Protein AF-T1AXR1-F1 (afdb_monomer_lite)

Secondary structure (DSSP, 8-state):
-----SS-TTS---TTEEEEE-TTT-PEEEEETT-GGGTT-EEEEESTT---EEEEEHHHHH-TT-BTTB-GGGSSSPPP----SSSS-EEEEEE------TT-------EEEEESSHHHHHHHHHHHHSS-HHHHHHHHHHHHHHHHTTS----S-HHHHHIIIIIHHHHIIIIIIII--BTTB-S----HHHHHHHHHTTTTT-HHHHHHHHHH-

O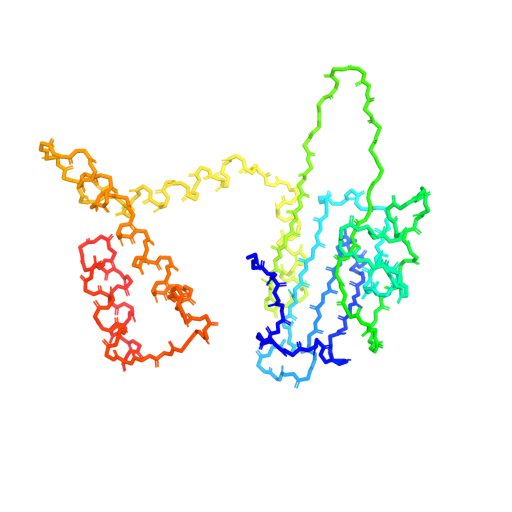rganism: NCBI:txid410659

Foldseek 3Di:
DDDPDPDDPPDQPPQQWFWDQDPPQRWIWIARCPDPVGNAKIKIKDFLSQFPAWEQAPCQQQPPPGDPVGTPVPPDPDGHPNHTTTRHSGDTGTDGDDDADPPDDDDIDMDIDMDSHPVVVVVVSVDVSPDPVVVVVVVVVVVQCLQLVLDADDDPDPVVRCCNRHPVSCCLVVDCPPQVHDPPRNPNDDDLVSLLVSLVSCCRRPVVVSVVSVVVD

Structure (mmCIF, N/CA/C/O backbone):
data_AF-T1AXR1-F1
#
_entry.id   AF-T1AXR1-F1
#
loop_
_atom_site.group_PDB
_atom_site.id
_atom_site.type_symbol
_atom_site.label_atom_id
_atom_site.label_alt_id
_atom_site.label_comp_id
_atom_site.label_asym_id
_atom_site.label_entity_id
_atom_site.label_seq_id
_atom_site.pdbx_PDB_ins_code
_atom_site.Cartn_x
_atom_site.Cartn_y
_atom_site.Cartn_z
_atom_site.occupancy
_atom_site.B_iso_or_equiv
_atom_site.auth_seq_id
_atom_site.auth_comp_id
_atom_site.auth_asym_id
_atom_site.auth_atom_id
_atom_site.pdbx_PDB_model_num
ATOM 1 N N . MET A 1 1 ? 5.836 12.472 5.512 1.00 29.80 1 MET A N 1
ATOM 2 C CA . MET A 1 1 ? 5.682 11.972 4.130 1.00 29.80 1 MET A CA 1
ATOM 3 C C . MET A 1 1 ? 6.433 10.654 4.050 1.00 29.80 1 MET A C 1
ATOM 5 O O . MET A 1 1 ? 7.656 10.661 4.077 1.00 29.80 1 MET A O 1
ATOM 9 N N . SER A 1 2 ? 5.718 9.534 4.140 1.00 25.00 2 SER A N 1
ATOM 10 C CA . SER A 1 2 ? 6.298 8.190 4.205 1.00 25.00 2 SER A CA 1
ATOM 11 C C . SER A 1 2 ? 6.555 7.661 2.795 1.00 25.00 2 SER A C 1
ATOM 13 O O . SER A 1 2 ? 5.612 7.342 2.074 1.00 25.00 2 SER A O 1
ATOM 15 N N . ASN A 1 3 ? 7.824 7.565 2.406 1.00 31.84 3 ASN A N 1
ATOM 16 C CA . ASN A 1 3 ? 8.223 6.813 1.222 1.00 31.84 3 ASN A CA 1
ATOM 17 C C . ASN A 1 3 ? 8.025 5.318 1.497 1.00 31.84 3 ASN A C 1
ATOM 19 O O . ASN A 1 3 ? 8.562 4.796 2.473 1.00 31.84 3 ASN A O 1
ATOM 23 N N . GLY A 1 4 ? 7.279 4.627 0.633 1.00 32.25 4 GLY A N 1
ATOM 24 C CA . GLY A 1 4 ? 7.253 3.167 0.605 1.00 32.25 4 GLY A CA 1
ATOM 25 C C . GLY A 1 4 ? 8.643 2.655 0.238 1.00 32.25 4 GLY A C 1
ATOM 26 O O . GLY A 1 4 ? 9.038 2.683 -0.926 1.00 32.25 4 GLY A O 1
ATOM 27 N N . HIS A 1 5 ? 9.429 2.270 1.238 1.00 33.66 5 HIS A N 1
ATOM 28 C CA . HIS A 1 5 ? 10.749 1.682 1.054 1.00 33.66 5 HIS A CA 1
ATOM 29 C C . HIS A 1 5 ? 10.654 0.168 1.189 1.00 33.66 5 HIS A C 1
ATOM 31 O O . HIS A 1 5 ? 10.300 -0.354 2.241 1.00 33.66 5 HIS A O 1
ATOM 37 N N . VAL A 1 6 ? 11.055 -0.547 0.139 1.00 39.41 6 VAL A N 1
ATOM 38 C CA . VAL A 1 6 ? 11.436 -1.961 0.246 1.00 39.41 6 VAL A CA 1
ATOM 39 C C . VAL A 1 6 ? 12.903 -1.996 0.698 1.00 39.41 6 VAL A C 1
ATOM 41 O O . VAL A 1 6 ? 13.816 -2.291 -0.069 1.00 39.41 6 VAL A O 1
ATOM 44 N N . GLY A 1 7 ? 13.147 -1.561 1.935 1.00 41.41 7 GLY A N 1
ATOM 45 C CA . GLY A 1 7 ? 14.474 -1.416 2.536 1.00 41.41 7 GLY A CA 1
ATOM 46 C C . GLY A 1 7 ? 14.391 -0.792 3.930 1.00 41.41 7 GLY A C 1
ATOM 47 O O . GLY A 1 7 ? 13.453 -0.058 4.226 1.00 41.41 7 GLY A O 1
ATOM 48 N N . ALA A 1 8 ? 15.357 -1.093 4.804 1.00 36.28 8 ALA A N 1
ATOM 49 C CA . ALA A 1 8 ? 15.423 -0.485 6.133 1.00 36.28 8 ALA A CA 1
ATOM 50 C C . ALA A 1 8 ? 15.579 1.045 6.019 1.00 36.28 8 ALA A C 1
ATOM 52 O O . ALA A 1 8 ? 16.400 1.530 5.233 1.00 36.28 8 ALA A O 1
ATOM 53 N N . ASN A 1 9 ? 14.788 1.792 6.802 1.00 39.47 9 ASN A N 1
ATOM 54 C CA . ASN A 1 9 ? 14.798 3.258 6.839 1.00 39.47 9 ASN A CA 1
ATOM 55 C C . ASN A 1 9 ? 16.231 3.821 6.889 1.00 39.47 9 ASN A C 1
ATOM 57 O O . ASN A 1 9 ? 17.020 3.442 7.751 1.00 39.47 9 ASN A O 1
ATOM 61 N N . GLY A 1 10 ? 16.547 4.752 5.982 1.00 42.12 10 GLY A N 1
ATOM 62 C CA . GLY A 1 10 ? 17.788 5.535 6.023 1.00 42.12 10 GLY A CA 1
ATOM 63 C C . GLY A 1 10 ? 19.004 4.939 5.307 1.00 42.12 10 GLY A C 1
ATOM 64 O O . GLY A 1 10 ? 20.075 5.536 5.365 1.00 42.12 10 GLY A O 1
ATOM 65 N N . THR A 1 11 ? 18.865 3.819 4.591 1.00 41.25 11 THR A N 1
ATOM 66 C CA . THR A 1 11 ? 19.923 3.333 3.687 1.00 41.25 11 THR A CA 1
ATOM 67 C C . THR A 1 11 ? 19.514 3.525 2.233 1.00 41.25 11 THR A C 1
ATOM 69 O O . THR A 1 11 ? 18.408 3.150 1.848 1.00 41.25 11 THR A O 1
ATOM 72 N N . VAL A 1 12 ? 20.411 4.104 1.422 1.00 48.16 12 VAL A N 1
ATOM 73 C CA . VAL A 1 12 ? 20.330 4.037 -0.047 1.00 48.16 12 VAL A CA 1
ATOM 74 C C . VAL A 1 12 ? 20.042 2.577 -0.396 1.00 48.16 12 VAL A C 1
ATOM 76 O O . VAL A 1 12 ? 20.769 1.724 0.128 1.00 48.16 12 VAL A O 1
ATOM 79 N N . PRO A 1 13 ? 19.008 2.253 -1.197 1.00 52.50 13 PRO A N 1
ATOM 80 C CA . PRO A 1 13 ? 18.792 0.886 -1.635 1.00 52.50 13 PRO A CA 1
ATOM 81 C C . PRO A 1 13 ? 20.101 0.380 -2.241 1.00 52.50 13 PRO A C 1
ATOM 83 O O . PRO A 1 13 ? 20.558 0.852 -3.279 1.00 52.50 13 PRO A O 1
ATOM 86 N N . ALA A 1 14 ? 20.764 -0.499 -1.497 1.00 55.44 14 ALA A N 1
ATOM 87 C CA . ALA A 1 14 ? 22.050 -1.062 -1.857 1.00 55.44 14 ALA A CA 1
ATOM 88 C C . ALA A 1 14 ? 21.906 -1.810 -3.203 1.00 55.44 14 ALA A C 1
ATOM 90 O O . ALA A 1 14 ? 20.793 -2.243 -3.518 1.00 55.44 14 ALA A O 1
ATOM 91 N N . PRO A 1 15 ? 22.988 -2.011 -3.984 1.00 63.31 15 PRO A N 1
ATOM 92 C CA . PRO A 1 15 ? 22.984 -2.512 -5.378 1.00 63.31 15 PRO A CA 1
ATOM 93 C C . PRO A 1 15 ? 22.373 -3.915 -5.607 1.00 63.31 15 PRO A C 1
ATOM 95 O O . PRO A 1 15 ? 22.503 -4.492 -6.685 1.00 63.31 15 PRO A O 1
ATOM 98 N N . PHE A 1 16 ? 21.724 -4.482 -4.593 1.00 77.19 16 PHE A N 1
ATOM 99 C CA . PHE A 1 16 ? 21.169 -5.826 -4.534 1.00 77.19 16 PHE A CA 1
ATOM 100 C C . PHE A 1 16 ? 19.699 -5.915 -4.957 1.00 77.19 16 PHE A C 1
ATOM 102 O O . PHE A 1 16 ? 19.187 -7.027 -5.098 1.00 77.19 16 PHE A O 1
ATOM 109 N N . VAL A 1 17 ? 19.010 -4.782 -5.145 1.00 88.50 17 VAL A N 1
ATOM 110 C CA . VAL A 1 17 ? 17.669 -4.790 -5.740 1.00 88.50 17 VAL A CA 1
ATOM 111 C C . VAL A 1 17 ? 17.808 -4.911 -7.251 1.00 88.50 17 VAL A C 1
ATOM 113 O O . VAL A 1 17 ? 18.404 -4.059 -7.906 1.00 88.50 17 VAL A O 1
ATOM 116 N N . VAL A 1 18 ? 17.235 -5.976 -7.797 1.00 92.19 18 VAL A N 1
ATOM 117 C CA . VAL A 1 18 ? 17.184 -6.236 -9.232 1.00 92.19 18 VAL A CA 1
ATOM 118 C C . VAL A 1 18 ? 15.759 -6.011 -9.697 1.00 92.19 18 VAL A C 1
ATOM 120 O O . VAL A 1 18 ? 14.835 -6.692 -9.243 1.00 92.19 18 VAL A O 1
ATOM 123 N N . THR A 1 19 ? 15.584 -5.051 -10.600 1.00 95.44 19 THR A N 1
ATOM 124 C CA . THR A 1 19 ? 14.303 -4.824 -11.267 1.00 95.44 19 THR A CA 1
ATOM 125 C C . THR A 1 19 ? 14.207 -5.665 -12.535 1.00 95.44 19 THR A C 1
ATOM 127 O O . THR A 1 19 ? 15.207 -5.948 -13.194 1.00 95.44 19 THR A O 1
ATOM 130 N N . SER A 1 20 ? 13.003 -6.094 -12.892 1.00 96.25 20 SER A N 1
ATOM 131 C CA . SER A 1 20 ? 12.750 -6.810 -14.144 1.00 96.25 20 SER A CA 1
ATOM 132 C C . SER A 1 20 ? 11.320 -6.577 -14.600 1.00 96.25 20 SER A C 1
ATOM 134 O O . SER A 1 20 ? 10.420 -6.467 -13.773 1.00 96.25 20 SER A O 1
ATOM 136 N N . ARG A 1 21 ? 11.093 -6.517 -15.911 1.00 97.06 21 ARG A N 1
ATOM 137 C CA . ARG A 1 21 ? 9.737 -6.530 -16.460 1.00 97.06 21 ARG A CA 1
ATOM 138 C C . ARG A 1 21 ? 9.282 -7.976 -16.598 1.00 97.06 21 ARG A C 1
ATOM 140 O O . ARG A 1 21 ? 9.958 -8.782 -17.236 1.00 97.06 21 ARG A O 1
ATOM 147 N N . ASP A 1 22 ? 8.142 -8.304 -16.012 1.00 97.06 22 ASP A N 1
ATOM 148 C CA . ASP A 1 22 ? 7.549 -9.621 -16.159 1.00 97.06 22 ASP A CA 1
ATOM 149 C C . ASP A 1 22 ? 7.027 -9.820 -17.584 1.00 97.06 22 ASP A C 1
ATOM 151 O O . ASP A 1 22 ? 6.295 -8.990 -18.116 1.00 97.06 22 ASP A O 1
ATOM 155 N N . THR A 1 23 ? 7.387 -10.936 -18.209 1.00 94.75 23 THR A N 1
ATOM 156 C CA . THR A 1 23 ? 7.029 -11.229 -19.603 1.00 94.75 23 THR A CA 1
ATOM 157 C C . THR A 1 23 ? 5.580 -11.673 -19.778 1.00 94.75 23 THR A C 1
ATOM 159 O O . THR A 1 23 ? 5.038 -11.507 -20.863 1.00 94.75 23 THR A O 1
ATOM 162 N N . ALA A 1 24 ? 4.956 -12.246 -18.743 1.00 95.50 24 ALA A N 1
ATOM 163 C CA . ALA A 1 24 ? 3.584 -12.744 -18.826 1.00 95.50 24 ALA A CA 1
ATOM 164 C C . ALA A 1 24 ? 2.564 -11.620 -18.617 1.00 95.50 24 ALA A C 1
ATOM 166 O O . ALA A 1 24 ? 1.577 -11.523 -19.338 1.00 95.50 24 ALA A O 1
ATOM 167 N N . THR A 1 25 ? 2.812 -10.758 -17.632 1.00 96.19 25 THR A N 1
ATOM 168 C CA . THR A 1 25 ? 1.871 -9.702 -17.241 1.00 96.19 25 THR A CA 1
ATOM 169 C C . THR A 1 25 ? 2.284 -8.323 -17.740 1.00 96.19 25 THR A C 1
ATOM 171 O O . THR A 1 25 ? 1.427 -7.459 -17.909 1.00 96.19 25 THR A O 1
ATOM 174 N N . GLY A 1 26 ? 3.576 -8.084 -17.977 1.00 96.00 26 GLY A N 1
ATOM 175 C CA . GLY A 1 26 ? 4.119 -6.755 -18.249 1.00 96.00 26 GLY A CA 1
ATOM 176 C C . GLY A 1 26 ? 4.319 -5.892 -17.000 1.00 96.00 26 GLY A C 1
ATOM 177 O O . GLY A 1 26 ? 4.715 -4.736 -17.156 1.00 96.00 26 GLY A O 1
ATOM 178 N N . ALA A 1 27 ? 4.035 -6.410 -15.799 1.00 97.81 27 ALA A N 1
ATOM 179 C CA . ALA A 1 27 ? 4.271 -5.722 -14.531 1.00 97.81 27 ALA A CA 1
ATOM 180 C C . ALA A 1 27 ? 5.776 -5.523 -14.280 1.00 97.81 27 ALA A C 1
ATOM 182 O O . ALA A 1 27 ? 6.611 -6.270 -14.801 1.00 97.81 27 ALA A O 1
ATOM 183 N N . LEU A 1 28 ? 6.138 -4.526 -13.474 1.00 98.25 28 LEU A N 1
ATOM 184 C CA . LEU A 1 28 ? 7.525 -4.317 -13.059 1.00 98.25 28 LEU A CA 1
ATOM 185 C C . LEU A 1 28 ? 7.754 -4.991 -11.709 1.00 98.25 28 LEU A C 1
ATOM 187 O O . LEU A 1 28 ? 7.093 -4.666 -10.728 1.00 98.25 28 LEU A O 1
ATOM 191 N N . PHE A 1 29 ? 8.698 -5.922 -11.667 1.00 97.06 29 PHE A N 1
ATOM 192 C CA . PHE A 1 29 ? 9.090 -6.671 -10.480 1.00 97.06 29 PHE A CA 1
ATOM 193 C C . PHE A 1 29 ? 10.397 -6.135 -9.907 1.00 97.06 29 PHE A C 1
ATOM 195 O O . PHE A 1 29 ? 11.286 -5.723 -10.653 1.00 97.06 29 PHE A O 1
ATOM 202 N N . ALA A 1 30 ? 10.535 -6.209 -8.588 1.00 95.00 30 ALA A N 1
ATOM 203 C CA . ALA A 1 30 ? 11.750 -5.919 -7.844 1.00 95.00 30 ALA A CA 1
ATOM 204 C C . ALA A 1 30 ? 12.024 -7.056 -6.853 1.00 95.00 30 ALA A C 1
ATOM 206 O O . ALA A 1 30 ? 11.127 -7.506 -6.136 1.00 95.00 30 ALA A O 1
ATOM 207 N N . ARG A 1 31 ? 13.272 -7.528 -6.807 1.00 91.44 31 ARG A N 1
ATOM 208 C CA . ARG A 1 31 ? 13.712 -8.589 -5.887 1.00 91.44 31 ARG A CA 1
ATOM 209 C C . ARG A 1 31 ? 15.026 -8.201 -5.238 1.00 91.44 31 ARG A C 1
ATOM 211 O O . ARG A 1 31 ? 15.874 -7.606 -5.897 1.00 91.44 31 ARG A O 1
ATOM 218 N N . ASN A 1 32 ? 15.216 -8.578 -3.978 1.00 86.56 32 ASN A N 1
ATOM 219 C CA . ASN A 1 32 ? 16.492 -8.429 -3.284 1.00 86.56 32 ASN A CA 1
ATOM 220 C C . ASN A 1 32 ? 17.089 -9.813 -3.004 1.00 86.56 32 ASN A C 1
ATOM 222 O O . ASN A 1 32 ? 16.772 -10.445 -1.999 1.00 86.56 32 ASN A O 1
ATOM 226 N N . ALA A 1 33 ? 17.958 -10.279 -3.901 1.00 69.75 33 ALA A N 1
ATOM 227 C CA . ALA A 1 33 ? 18.530 -11.626 -3.833 1.00 69.75 33 ALA A CA 1
ATOM 228 C C . ALA A 1 33 ? 19.576 -1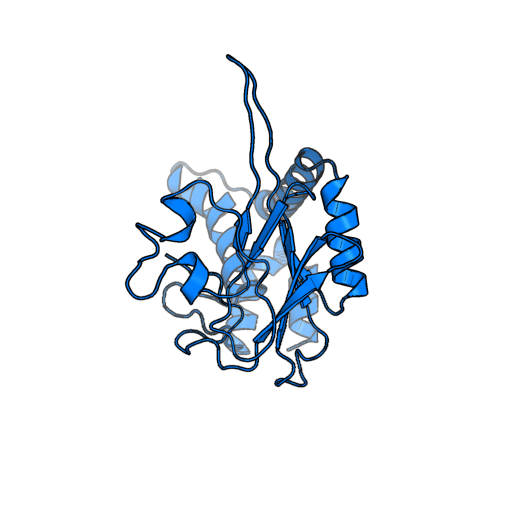1.805 -2.712 1.00 69.75 33 ALA A C 1
ATOM 230 O O . ALA A 1 33 ? 20.002 -12.925 -2.451 1.00 69.75 33 ALA A O 1
ATOM 231 N N . TRP A 1 34 ? 20.008 -10.723 -2.051 1.00 66.94 34 TRP A N 1
ATOM 232 C CA . TRP A 1 34 ? 21.096 -10.771 -1.066 1.00 66.94 34 TRP A CA 1
ATOM 233 C C . TRP A 1 34 ? 20.636 -11.140 0.350 1.00 66.94 34 TRP A C 1
ATOM 235 O O . TRP A 1 34 ? 21.453 -11.466 1.209 1.00 66.94 34 TRP A O 1
ATOM 245 N N . ARG A 1 35 ? 19.328 -11.111 0.625 1.00 62.25 35 ARG A N 1
ATOM 246 C CA . ARG A 1 35 ? 18.783 -11.557 1.912 1.00 62.25 35 ARG A CA 1
ATOM 247 C C . ARG A 1 35 ? 18.079 -12.893 1.736 1.00 62.25 35 ARG A C 1
ATOM 249 O O . ARG A 1 35 ? 17.016 -12.932 1.133 1.00 62.25 35 ARG A O 1
ATOM 256 N N . ALA A 1 36 ? 18.634 -13.962 2.308 1.00 56.81 36 ALA A N 1
ATOM 257 C CA . ALA A 1 36 ? 18.048 -15.306 2.246 1.00 56.81 36 ALA A CA 1
ATOM 258 C C . ALA A 1 36 ? 16.591 -15.349 2.755 1.00 56.81 36 ALA A C 1
ATOM 260 O O . ALA A 1 36 ? 15.764 -16.035 2.168 1.00 56.81 36 ALA A O 1
ATOM 261 N N . GLU A 1 37 ? 16.254 -14.537 3.765 1.00 59.19 37 GLU A N 1
ATOM 262 C CA . GLU A 1 37 ? 14.887 -14.385 4.301 1.00 59.19 37 GLU A CA 1
ATOM 263 C C . GLU A 1 37 ? 13.883 -13.782 3.297 1.00 59.19 37 GLU A C 1
ATOM 265 O O . GLU A 1 37 ? 12.677 -13.961 3.444 1.00 59.19 37 GLU A O 1
ATOM 270 N N . PHE A 1 38 ? 14.363 -13.080 2.263 1.00 60.91 38 PHE A N 1
ATOM 271 C CA . PHE A 1 38 ? 13.547 -12.391 1.255 1.00 60.91 38 PHE A CA 1
ATOM 272 C C . PHE A 1 38 ? 13.864 -12.827 -0.183 1.00 60.91 38 PHE A C 1
ATOM 274 O O . PHE A 1 38 ? 13.305 -12.266 -1.122 1.00 60.91 38 PHE A O 1
ATOM 281 N N . GLY A 1 39 ? 14.759 -13.802 -0.374 1.00 64.56 39 GLY A N 1
ATOM 282 C CA . GLY A 1 39 ? 15.384 -14.076 -1.672 1.00 64.56 39 GLY A CA 1
ATOM 283 C C . GLY A 1 39 ? 14.390 -14.482 -2.759 1.00 64.56 39 GLY A C 1
ATOM 284 O O . GLY A 1 39 ? 14.600 -14.186 -3.937 1.00 64.56 39 GLY A O 1
ATOM 285 N N . GLU A 1 40 ? 13.276 -15.107 -2.366 1.00 79.81 40 GLU A N 1
ATOM 286 C CA . GLU A 1 40 ? 12.219 -15.488 -3.299 1.00 79.81 40 GLU A CA 1
ATOM 287 C C . GLU A 1 40 ? 11.121 -14.437 -3.462 1.00 79.81 40 GLU A C 1
ATOM 289 O O . GLU A 1 40 ? 10.473 -14.424 -4.517 1.00 79.81 40 GLU A O 1
ATOM 294 N N . ARG A 1 41 ? 10.977 -13.518 -2.496 1.00 90.94 41 ARG A N 1
ATOM 295 C CA . ARG A 1 41 ? 9.910 -12.518 -2.508 1.00 90.94 41 ARG A CA 1
ATOM 296 C C . ARG A 1 41 ? 10.036 -11.580 -3.700 1.00 90.94 41 ARG A C 1
ATOM 298 O O . ARG A 1 41 ? 11.127 -11.299 -4.209 1.00 90.94 41 ARG A O 1
ATOM 305 N N . VAL A 1 42 ? 8.886 -11.114 -4.159 1.00 93.94 42 VAL A N 1
ATOM 306 C CA . VAL A 1 42 ? 8.758 -10.240 -5.318 1.00 93.94 42 VAL A CA 1
ATOM 307 C C . VAL A 1 42 ? 7.866 -9.075 -4.938 1.00 93.94 42 VAL A C 1
ATOM 309 O O . VAL A 1 42 ? 6.656 -9.245 -4.801 1.00 93.94 42 VAL A O 1
ATOM 312 N N . ALA A 1 43 ? 8.462 -7.889 -4.845 1.00 95.88 43 ALA A N 1
ATOM 313 C CA . ALA A 1 43 ? 7.702 -6.653 -4.904 1.00 95.88 43 ALA A CA 1
ATOM 314 C C . ALA A 1 43 ? 7.310 -6.395 -6.361 1.00 95.88 43 ALA A C 1
ATOM 316 O O . ALA A 1 43 ? 8.103 -6.648 -7.274 1.00 95.88 43 ALA A O 1
ATOM 317 N N . PHE A 1 44 ? 6.110 -5.885 -6.602 1.00 97.62 44 PHE A N 1
ATOM 318 C CA . PHE A 1 44 ? 5.643 -5.592 -7.950 1.00 97.62 44 PHE A CA 1
ATOM 319 C C . PHE A 1 44 ? 4.811 -4.320 -8.013 1.00 97.62 44 PHE A C 1
ATOM 321 O O . PHE A 1 44 ? 4.124 -3.967 -7.055 1.00 97.62 44 PHE A O 1
ATOM 328 N N . ILE A 1 45 ? 4.854 -3.666 -9.175 1.00 98.50 45 ILE A N 1
ATOM 329 C CA . ILE A 1 45 ? 3.919 -2.608 -9.550 1.00 98.50 45 ILE A CA 1
ATOM 330 C C . ILE A 1 45 ? 3.300 -2.869 -10.924 1.00 98.50 45 ILE A C 1
ATOM 332 O O . ILE A 1 45 ? 3.956 -3.414 -11.817 1.00 98.50 45 ILE A O 1
ATOM 336 N N . ASP A 1 46 ? 2.046 -2.459 -11.104 1.00 98.25 46 ASP A N 1
ATOM 337 C CA . ASP A 1 46 ? 1.285 -2.634 -12.347 1.00 98.25 46 ASP A CA 1
ATOM 338 C C . ASP A 1 46 ? 0.270 -1.498 -12.561 1.00 98.25 46 ASP A C 1
ATOM 340 O O . ASP A 1 46 ? -0.269 -0.971 -11.593 1.00 98.25 46 ASP A O 1
ATOM 344 N N . LEU A 1 47 ? -0.021 -1.135 -13.818 1.00 96.88 47 LEU A N 1
ATOM 345 C CA . LEU A 1 47 ? -1.044 -0.139 -14.186 1.00 96.88 47 LEU A CA 1
ATOM 346 C C . LEU A 1 47 ? -2.268 -0.797 -14.844 1.00 96.88 47 LEU A C 1
ATOM 348 O O . LEU A 1 47 ? -2.744 -0.353 -15.890 1.00 96.88 47 LEU A O 1
ATOM 352 N N . GLY A 1 48 ? -2.726 -1.929 -14.312 1.00 94.69 48 GLY A N 1
ATOM 353 C CA . GLY A 1 48 ? -3.836 -2.681 -14.904 1.00 94.69 48 GLY A CA 1
ATOM 354 C C . GLY A 1 48 ? -3.525 -3.197 -16.314 1.00 94.69 48 GLY A C 1
ATOM 355 O O . GLY A 1 48 ? -4.421 -3.326 -17.142 1.00 94.69 48 GLY A O 1
ATOM 356 N N . GLY A 1 49 ? -2.244 -3.413 -16.631 1.00 93.06 49 GLY A N 1
ATOM 357 C CA . GLY A 1 49 ? -1.775 -3.751 -17.980 1.00 93.06 49 GLY A CA 1
ATOM 358 C C . GLY A 1 49 ? -1.724 -2.586 -18.976 1.00 93.06 49 GLY A C 1
ATOM 359 O O . GLY A 1 49 ? -1.400 -2.811 -20.140 1.00 93.06 49 GLY A O 1
ATOM 360 N N . ARG A 1 50 ? -2.006 -1.345 -18.555 1.00 94.06 50 ARG A N 1
ATOM 361 C CA . ARG A 1 50 ? -1.984 -0.153 -19.429 1.00 94.06 50 ARG A CA 1
ATOM 362 C C . ARG A 1 50 ? -0.590 0.443 -19.632 1.00 94.06 50 ARG A C 1
ATOM 364 O O . ARG A 1 50 ? -0.419 1.306 -20.495 1.00 94.06 50 ARG A O 1
ATOM 371 N N . GLN A 1 51 ? 0.404 0.024 -18.848 1.00 93.88 51 GLN A N 1
ATOM 372 C CA . GLN A 1 51 ? 1.775 0.508 -18.988 1.00 93.88 51 GLN A CA 1
ATOM 373 C C . GLN A 1 51 ? 2.340 0.195 -20.383 1.00 93.88 51 GLN A C 1
ATOM 375 O O . GLN A 1 51 ? 2.366 -0.952 -20.828 1.00 93.88 51 GLN A O 1
ATOM 380 N N . ARG A 1 52 ? 2.830 1.225 -21.075 1.00 93.12 52 ARG A N 1
ATOM 381 C CA . ARG A 1 52 ? 3.477 1.111 -22.392 1.00 93.12 52 ARG A CA 1
ATOM 382 C C . ARG A 1 52 ? 4.988 0.944 -22.263 1.00 93.12 52 ARG A C 1
ATOM 384 O O . ARG A 1 52 ? 5.606 0.197 -23.019 1.00 93.12 52 ARG A O 1
ATOM 391 N N . SER A 1 53 ? 5.563 1.604 -21.272 1.00 95.81 53 SER A N 1
ATOM 392 C CA . SER A 1 53 ? 6.998 1.685 -21.013 1.00 95.81 53 SER A CA 1
ATOM 393 C C . SER A 1 53 ? 7.240 1.744 -19.505 1.00 95.81 53 SER A C 1
ATOM 395 O O . SER A 1 53 ? 6.343 2.052 -18.715 1.00 95.81 53 SER A O 1
ATOM 397 N N . CYS A 1 54 ? 8.454 1.401 -19.087 1.00 97.31 54 CYS A N 1
ATOM 398 C CA . CYS A 1 54 ? 8.852 1.407 -17.685 1.00 97.31 54 CYS A CA 1
ATOM 399 C C . CYS A 1 54 ? 10.338 1.732 -17.543 1.00 97.31 54 CYS A C 1
ATOM 401 O O . CYS A 1 54 ? 11.100 1.591 -18.496 1.00 97.31 54 CYS A O 1
ATOM 403 N N . THR A 1 55 ? 10.763 2.106 -16.343 1.00 97.06 55 THR A N 1
ATOM 404 C CA . THR A 1 55 ? 12.174 2.071 -15.955 1.00 97.06 55 THR A CA 1
ATOM 405 C C . THR A 1 55 ? 12.303 1.632 -14.504 1.00 97.06 55 THR A C 1
ATOM 407 O O . THR A 1 55 ? 11.436 1.898 -13.669 1.00 97.06 55 THR A O 1
ATOM 410 N N . GLY A 1 56 ? 13.381 0.909 -14.237 1.00 96.19 56 GLY A N 1
ATOM 411 C CA . GLY A 1 56 ? 13.871 0.589 -12.911 1.00 96.19 56 GLY A CA 1
ATOM 412 C C . GLY A 1 56 ? 15.059 1.457 -12.496 1.00 96.19 56 GLY A C 1
ATOM 413 O O . GLY A 1 56 ? 15.677 1.143 -11.484 1.00 96.19 56 GLY A O 1
ATOM 414 N N . ASP A 1 57 ? 15.408 2.491 -13.271 1.00 94.69 57 ASP A N 1
ATOM 415 C CA . ASP A 1 57 ? 16.495 3.424 -12.977 1.00 94.69 57 ASP A CA 1
ATOM 416 C C . ASP A 1 57 ? 15.965 4.795 -12.528 1.00 94.69 57 ASP A C 1
ATOM 418 O O . ASP A 1 57 ? 15.417 5.586 -13.303 1.00 94.69 57 ASP A O 1
ATOM 422 N N . ARG A 1 58 ? 16.186 5.113 -11.254 1.00 94.12 58 ARG A N 1
ATOM 423 C CA . ARG A 1 58 ? 15.816 6.392 -10.651 1.00 94.12 58 ARG A CA 1
ATOM 424 C C . ARG A 1 58 ? 16.560 7.565 -11.279 1.00 94.12 58 ARG A C 1
ATOM 426 O O . ARG A 1 58 ? 15.987 8.651 -11.359 1.00 94.12 58 ARG A O 1
ATOM 433 N N . LEU A 1 59 ? 17.797 7.361 -11.738 1.00 93.12 59 LEU A N 1
ATOM 434 C CA . LEU A 1 59 ? 18.583 8.397 -12.407 1.00 93.12 59 LEU A CA 1
ATOM 435 C C . LEU A 1 59 ? 17.974 8.773 -13.759 1.00 93.12 59 LEU A C 1
ATOM 437 O O . LEU A 1 59 ? 17.986 9.947 -14.114 1.00 93.12 59 LEU A O 1
ATOM 441 N N . GLU A 1 60 ? 17.429 7.805 -14.497 1.00 94.19 60 GLU A N 1
ATOM 442 C CA . GLU A 1 60 ? 16.682 8.074 -15.729 1.00 94.19 60 GLU A CA 1
ATOM 443 C C . GLU A 1 60 ? 15.403 8.858 -15.423 1.00 94.19 60 GLU A C 1
ATOM 445 O O . GLU A 1 60 ? 15.126 9.866 -16.068 1.00 94.19 60 GLU A O 1
ATOM 450 N N . PHE A 1 61 ? 14.642 8.415 -14.417 1.00 94.94 61 PHE A N 1
ATOM 451 C CA . PHE A 1 61 ? 13.350 9.018 -14.104 1.00 94.94 61 PHE A CA 1
ATOM 452 C C . PHE A 1 61 ? 13.479 10.454 -13.573 1.00 94.94 61 PHE A C 1
ATOM 454 O O . PHE A 1 61 ? 12.826 11.376 -14.068 1.00 94.94 61 PHE A O 1
ATOM 461 N N . LEU A 1 62 ? 14.336 10.658 -12.568 1.00 94.44 62 LEU A N 1
ATOM 462 C CA . LEU A 1 62 ? 14.557 11.974 -11.974 1.00 94.44 62 LEU A CA 1
ATOM 463 C C . LEU A 1 62 ? 15.470 12.834 -12.851 1.00 94.44 62 LEU A C 1
ATOM 465 O O . LEU A 1 62 ? 15.208 14.020 -12.998 1.00 94.44 62 LEU A O 1
ATOM 469 N N . GLY A 1 63 ? 16.495 12.257 -13.476 1.00 92.12 63 GLY A N 1
ATOM 470 C CA . GLY A 1 63 ? 17.580 12.978 -14.142 1.00 92.12 63 GLY A CA 1
ATOM 471 C C . GLY A 1 63 ? 18.755 13.261 -13.197 1.00 92.12 63 GLY A C 1
ATOM 472 O O . GLY A 1 63 ? 18.600 13.314 -11.979 1.00 92.12 63 GLY A O 1
ATOM 473 N N . ARG A 1 64 ? 19.950 13.505 -13.759 1.00 87.06 64 ARG A N 1
ATOM 474 C CA . ARG A 1 64 ? 21.220 13.688 -13.012 1.00 87.06 64 ARG A CA 1
ATOM 475 C C . ARG A 1 64 ? 21.181 14.751 -11.908 1.00 87.06 64 ARG A C 1
ATOM 477 O O . ARG A 1 64 ? 21.908 14.638 -10.927 1.00 87.06 64 ARG A O 1
ATOM 484 N N . HIS A 1 65 ? 20.335 15.761 -12.079 1.00 84.81 65 HIS A N 1
ATOM 485 C CA . HIS A 1 65 ? 20.103 16.844 -11.120 1.00 84.81 65 HIS A CA 1
ATOM 486 C C . HIS A 1 65 ? 18.610 17.129 -10.934 1.00 84.81 65 HIS A C 1
ATOM 488 O O . HIS A 1 65 ? 18.234 18.233 -10.543 1.00 84.81 65 HIS A O 1
ATOM 494 N N . GLY A 1 66 ? 17.750 16.179 -11.303 1.00 81.12 66 GLY A N 1
ATOM 495 C CA . GLY A 1 66 ? 16.323 16.361 -11.114 1.00 81.12 66 GLY A CA 1
ATOM 496 C C . GLY A 1 66 ? 15.881 15.954 -9.720 1.00 81.12 66 GLY A C 1
ATOM 497 O O . GLY A 1 66 ? 16.622 15.347 -8.946 1.00 81.12 66 GLY A O 1
ATOM 498 N N . ALA A 1 67 ? 14.657 16.340 -9.407 1.00 86.75 67 ALA A N 1
ATOM 499 C CA . ALA A 1 67 ? 14.063 16.176 -8.095 1.00 86.75 67 ALA A CA 1
ATOM 500 C C . ALA A 1 67 ? 12.666 15.571 -8.251 1.00 86.75 67 ALA A C 1
ATOM 502 O O . ALA A 1 67 ? 12.109 15.574 -9.350 1.00 86.75 67 ALA A O 1
ATOM 503 N N . VAL A 1 68 ? 12.100 15.041 -7.168 1.00 90.81 68 VAL A N 1
ATOM 504 C CA . VAL A 1 68 ? 10.766 14.413 -7.206 1.00 90.81 68 VAL A CA 1
ATOM 505 C C . VAL A 1 68 ? 9.698 15.432 -7.617 1.00 90.81 68 VAL A C 1
ATOM 507 O O . VAL A 1 68 ? 8.742 15.083 -8.298 1.00 90.81 68 VAL A O 1
ATOM 510 N N . GLU A 1 69 ? 9.905 16.704 -7.280 1.00 92.44 69 GLU A N 1
ATOM 511 C CA . GLU A 1 69 ? 9.029 17.826 -7.620 1.00 92.44 69 GLU A CA 1
ATOM 512 C C . GLU A 1 69 ? 9.095 18.198 -9.109 1.00 92.44 69 GLU A C 1
ATOM 514 O O . GLU A 1 69 ? 8.181 18.833 -9.633 1.00 92.44 69 GLU A O 1
ATOM 519 N N . ARG A 1 70 ? 10.179 17.827 -9.804 1.00 89.94 70 ARG A N 1
ATOM 520 C CA . ARG A 1 70 ? 10.356 18.071 -11.242 1.00 89.94 70 ARG A CA 1
ATOM 521 C C . ARG A 1 70 ? 11.186 16.955 -11.895 1.00 89.94 70 ARG A C 1
ATOM 523 O O . ARG A 1 70 ? 12.352 17.191 -12.236 1.00 89.94 70 ARG A O 1
ATOM 530 N N . PRO A 1 71 ? 10.617 15.747 -12.064 1.00 92.94 71 PRO A N 1
ATOM 531 C CA . PRO A 1 71 ? 11.320 14.623 -12.671 1.00 92.94 71 PRO A CA 1
ATOM 532 C C . PRO A 1 71 ? 11.588 14.891 -14.151 1.00 92.94 71 PRO A C 1
ATOM 534 O O . PRO A 1 71 ? 10.682 15.294 -14.885 1.00 92.94 71 PRO A O 1
ATOM 537 N N . ALA A 1 72 ? 12.813 14.636 -14.615 1.00 92.38 72 ALA A N 1
ATOM 538 C CA . ALA A 1 72 ? 13.180 14.847 -16.014 1.00 92.38 72 ALA A CA 1
ATOM 539 C C . ALA A 1 72 ? 12.286 14.047 -16.978 1.00 92.38 72 ALA A C 1
ATOM 541 O O . ALA A 1 72 ? 11.860 14.591 -17.998 1.00 92.38 72 ALA A O 1
ATOM 542 N N . ALA A 1 73 ? 11.922 12.810 -16.625 1.00 92.12 73 ALA A N 1
ATOM 543 C CA . ALA A 1 73 ? 11.073 11.948 -17.449 1.00 92.12 73 ALA A CA 1
ATOM 544 C C . ALA A 1 73 ? 9.651 12.490 -17.701 1.00 92.12 73 ALA A C 1
ATOM 546 O O . ALA A 1 73 ? 8.995 12.033 -18.632 1.00 92.12 73 ALA A O 1
ATOM 547 N N . LEU A 1 74 ? 9.172 13.460 -16.910 1.00 91.19 74 LEU A N 1
ATOM 548 C CA . LEU A 1 74 ? 7.851 14.080 -17.090 1.00 91.19 74 LEU A CA 1
ATOM 549 C C . LEU A 1 74 ? 7.895 15.382 -17.904 1.00 91.19 74 LEU A C 1
ATOM 551 O O . LEU A 1 74 ? 6.851 15.926 -18.246 1.00 91.19 74 LEU A O 1
ATOM 555 N N . THR A 1 75 ? 9.087 15.901 -18.218 1.00 87.31 75 THR A N 1
ATOM 556 C CA . THR A 1 75 ? 9.231 17.174 -18.952 1.00 87.31 75 THR A CA 1
ATOM 557 C C . THR A 1 75 ? 9.015 17.052 -20.463 1.00 87.31 75 THR A C 1
ATOM 559 O O . THR A 1 75 ? 8.932 18.067 -21.150 1.00 87.31 75 THR A O 1
ATOM 562 N N . GLY A 1 76 ? 8.882 15.834 -20.994 1.00 81.06 76 GLY A N 1
ATOM 563 C CA . GLY A 1 76 ? 8.621 15.587 -22.410 1.00 81.06 76 GLY A CA 1
ATOM 564 C C . GLY A 1 76 ? 7.818 14.310 -22.649 1.00 81.06 76 GLY A C 1
ATOM 565 O O . GLY A 1 76 ? 7.657 13.482 -21.759 1.00 81.06 76 GLY A O 1
ATOM 566 N N . ASN A 1 77 ? 7.353 14.125 -23.885 1.00 83.50 77 ASN A N 1
ATOM 567 C CA . ASN A 1 77 ? 6.568 12.956 -24.305 1.00 83.50 77 ASN A CA 1
ATOM 568 C C . ASN A 1 77 ? 7.462 11.806 -24.804 1.00 83.50 77 ASN A C 1
ATOM 570 O O . ASN A 1 77 ? 7.198 11.211 -25.849 1.00 83.50 77 ASN A O 1
ATOM 574 N N . ILE A 1 78 ? 8.555 11.522 -24.092 1.00 90.56 78 ILE A N 1
ATOM 575 C CA . ILE A 1 78 ? 9.502 10.462 -24.461 1.00 90.56 78 ILE A CA 1
ATOM 576 C C . ILE A 1 78 ? 9.148 9.186 -23.682 1.00 90.56 78 ILE A C 1
ATOM 578 O O . ILE A 1 78 ? 8.946 9.256 -22.464 1.00 90.56 78 ILE A O 1
ATOM 582 N N . PRO A 1 79 ? 9.069 8.017 -24.346 1.00 94.88 79 PRO A N 1
ATOM 583 C CA . PRO A 1 79 ? 8.902 6.750 -23.653 1.00 94.88 79 PRO A CA 1
ATOM 584 C C . PRO A 1 79 ? 10.057 6.459 -22.686 1.00 94.88 79 PRO A C 1
ATOM 586 O O . PRO A 1 79 ? 11.220 6.628 -23.052 1.00 94.88 79 PRO A O 1
ATOM 589 N N . LEU A 1 80 ? 9.754 5.955 -21.486 1.00 96.62 80 LEU A N 1
ATOM 590 C CA . LEU A 1 80 ? 10.768 5.361 -20.607 1.00 96.62 80 LEU A CA 1
ATOM 591 C C . LEU A 1 80 ? 11.519 4.241 -21.347 1.00 96.62 80 LEU A C 1
ATOM 593 O O . LEU A 1 80 ? 10.917 3.456 -22.084 1.00 96.62 80 LEU A O 1
ATOM 597 N N . SER A 1 81 ? 12.828 4.149 -21.129 1.00 95.94 81 SER A N 1
ATOM 598 C CA . SER A 1 81 ? 13.744 3.342 -21.945 1.00 95.94 81 SER A CA 1
ATOM 599 C C . SER A 1 81 ? 13.582 1.825 -21.802 1.00 95.94 81 SER A C 1
ATOM 601 O O . SER A 1 81 ? 14.148 1.069 -22.590 1.00 95.94 81 SER A O 1
ATOM 603 N N . GLY A 1 82 ? 12.850 1.351 -20.790 1.00 96.38 82 GLY A N 1
ATOM 604 C CA . GLY A 1 82 ? 12.794 -0.067 -20.436 1.00 96.38 82 GLY A CA 1
ATOM 605 C C . GLY A 1 82 ? 13.981 -0.535 -19.592 1.00 96.38 82 GLY A C 1
ATOM 606 O O . GLY A 1 82 ? 14.102 -1.733 -19.340 1.00 96.38 82 GLY A O 1
ATOM 607 N N . ARG A 1 83 ? 14.862 0.373 -19.155 1.00 96.44 83 ARG A N 1
ATOM 608 C CA . ARG A 1 83 ? 16.066 0.038 -18.392 1.00 96.44 83 ARG A CA 1
ATOM 609 C C . ARG A 1 83 ? 15.704 -0.552 -17.033 1.00 96.44 83 ARG A C 1
ATOM 611 O O . ARG A 1 83 ? 15.200 0.127 -16.150 1.00 96.44 83 ARG A O 1
ATOM 618 N N . VAL A 1 84 ? 15.978 -1.839 -16.875 1.00 96.25 84 VAL A N 1
ATOM 619 C CA . VAL A 1 84 ? 15.773 -2.628 -15.656 1.00 96.25 84 VAL A CA 1
ATOM 620 C C . VAL A 1 84 ? 16.991 -3.523 -15.446 1.00 96.25 84 VAL A C 1
ATOM 622 O O . VAL A 1 84 ? 17.738 -3.784 -16.391 1.00 96.25 84 VAL A O 1
ATOM 625 N N . GLY A 1 85 ? 17.205 -3.999 -14.225 1.00 93.38 85 GLY A N 1
ATOM 626 C CA . GLY A 1 85 ? 18.275 -4.945 -13.920 1.00 93.38 85 GLY A CA 1
ATOM 627 C C . GLY A 1 85 ? 18.995 -4.648 -12.613 1.00 93.38 85 GLY A C 1
ATOM 628 O O . GLY A 1 85 ? 18.519 -3.888 -11.772 1.00 93.38 85 GLY A O 1
ATOM 629 N N . ALA A 1 86 ? 20.140 -5.306 -12.437 1.00 91.00 86 ALA A N 1
ATOM 630 C CA . ALA A 1 86 ? 21.000 -5.163 -11.268 1.00 91.00 86 ALA A CA 1
ATOM 631 C C . ALA A 1 86 ? 21.943 -3.957 -11.406 1.00 91.00 86 ALA A C 1
ATOM 633 O O . ALA A 1 86 ? 22.263 -3.537 -12.518 1.00 91.00 86 ALA A O 1
ATOM 634 N N . GLY A 1 87 ? 22.431 -3.431 -10.277 1.00 87.81 87 GLY A N 1
ATOM 635 C CA . GLY A 1 87 ? 23.436 -2.357 -10.261 1.00 87.81 87 GLY A CA 1
ATOM 636 C C . GLY A 1 87 ? 22.926 -0.979 -10.703 1.00 87.81 87 GLY A C 1
ATOM 637 O O . GLY A 1 87 ? 23.728 -0.074 -10.924 1.00 87.81 87 GLY A O 1
ATOM 638 N N . LEU A 1 88 ? 21.608 -0.821 -10.842 1.00 89.81 88 LEU A N 1
ATOM 639 C CA . LEU A 1 88 ? 20.950 0.468 -11.041 1.00 89.81 88 LEU A CA 1
ATOM 640 C C . LEU A 1 88 ? 20.768 1.195 -9.703 1.00 89.81 88 LEU A C 1
ATOM 642 O O . LEU A 1 88 ? 20.994 0.623 -8.639 1.00 89.81 88 LEU A O 1
ATOM 646 N N . ASP A 1 89 ? 20.322 2.446 -9.771 1.00 90.00 89 ASP A N 1
ATOM 647 C CA . ASP A 1 89 ? 19.691 3.140 -8.651 1.00 90.00 89 ASP A CA 1
ATOM 648 C C . ASP A 1 89 ? 18.194 2.785 -8.688 1.00 90.00 89 ASP A C 1
ATOM 650 O O . ASP A 1 89 ? 17.457 3.359 -9.491 1.00 90.00 89 ASP A O 1
ATOM 654 N N . PRO A 1 90 ? 17.746 1.754 -7.949 1.00 91.19 90 PRO A N 1
ATOM 655 C CA . PRO A 1 90 ? 16.484 1.089 -8.232 1.00 91.19 90 PRO A CA 1
ATOM 656 C C . PRO A 1 90 ? 15.287 2.000 -7.937 1.00 91.19 90 PRO A C 1
ATOM 658 O O . PRO A 1 90 ? 15.162 2.578 -6.856 1.00 91.19 90 PRO A O 1
ATOM 661 N N . CYS A 1 91 ? 14.352 2.062 -8.878 1.00 93.88 91 CYS A N 1
ATOM 662 C CA . CYS A 1 91 ? 13.009 2.593 -8.664 1.00 93.88 91 CYS A CA 1
ATOM 663 C C . CYS A 1 91 ? 11.968 1.695 -9.337 1.00 93.88 91 CYS A C 1
ATOM 665 O O . CYS A 1 91 ? 12.304 0.704 -9.985 1.00 93.88 91 CYS A O 1
ATOM 667 N N . GLY A 1 92 ? 10.695 2.048 -9.184 1.00 95.31 92 GLY A N 1
ATOM 668 C CA . GLY A 1 92 ? 9.640 1.520 -10.031 1.00 95.31 92 GLY A CA 1
ATOM 669 C C . GLY A 1 92 ? 8.895 2.654 -10.711 1.00 95.31 92 GLY A C 1
ATOM 670 O O . GLY A 1 92 ? 8.142 3.364 -10.052 1.00 95.31 92 GLY A O 1
ATOM 671 N N . ALA A 1 93 ? 9.101 2.822 -12.016 1.00 96.44 93 ALA A N 1
ATOM 672 C CA . ALA A 1 93 ? 8.382 3.800 -12.820 1.00 96.44 93 ALA A CA 1
ATOM 673 C C . ALA A 1 93 ? 7.676 3.105 -13.986 1.00 96.44 93 ALA A C 1
ATOM 675 O O . ALA A 1 93 ? 8.301 2.400 -14.780 1.00 96.44 93 ALA A O 1
ATOM 676 N N . LEU A 1 94 ? 6.368 3.327 -14.089 1.00 97.06 94 LEU A N 1
ATOM 677 C CA . LEU A 1 94 ? 5.523 2.877 -15.190 1.00 97.06 94 LEU A CA 1
ATOM 678 C C . LEU A 1 94 ? 4.972 4.105 -15.910 1.00 97.06 94 LEU A C 1
ATOM 680 O O . LEU A 1 94 ? 4.622 5.093 -15.270 1.00 97.06 94 LEU A O 1
ATOM 684 N N . GLN A 1 95 ? 4.868 4.035 -17.231 1.00 95.75 95 GLN A N 1
ATOM 685 C CA . GLN A 1 95 ? 4.314 5.107 -18.048 1.00 95.75 95 GLN A CA 1
ATOM 686 C C . GLN A 1 95 ? 3.206 4.550 -18.939 1.00 95.75 95 GLN A C 1
ATOM 688 O O . GLN A 1 95 ? 3.364 3.515 -19.588 1.00 95.75 95 GLN A O 1
ATOM 693 N N . ALA A 1 96 ? 2.083 5.259 -18.979 1.00 94.25 96 ALA A N 1
ATOM 694 C CA . ALA A 1 96 ? 0.962 5.015 -19.875 1.00 94.25 96 ALA A CA 1
ATOM 695 C C . ALA A 1 96 ? 0.569 6.341 -20.540 1.00 94.25 96 ALA A C 1
ATOM 697 O O . ALA A 1 96 ? 0.722 7.403 -19.938 1.00 94.25 96 ALA A O 1
ATOM 698 N N . SER A 1 97 ? 0.076 6.281 -21.776 1.00 92.38 97 SER A N 1
ATOM 699 C CA . SER A 1 97 ? -0.504 7.442 -22.461 1.00 92.38 97 SER A CA 1
ATOM 700 C C . SER A 1 97 ? -2.006 7.253 -22.542 1.00 92.38 97 SER A C 1
ATOM 702 O O . SER A 1 97 ? -2.475 6.164 -22.885 1.00 92.38 97 SER A O 1
ATOM 704 N N . ILE A 1 98 ? -2.730 8.312 -22.214 1.00 92.56 98 ILE A N 1
ATOM 705 C CA . ILE A 1 98 ? -4.178 8.313 -22.084 1.00 92.56 98 ILE A CA 1
ATOM 706 C C . ILE A 1 98 ? -4.692 9.480 -22.914 1.00 92.56 98 ILE A C 1
ATOM 708 O O . ILE A 1 98 ? -4.247 10.610 -22.730 1.00 92.56 98 ILE A O 1
ATOM 712 N N . GLU A 1 99 ? -5.603 9.184 -23.827 1.00 94.00 99 GLU A N 1
ATOM 713 C CA . GLU A 1 99 ? -6.333 10.174 -24.609 1.00 94.00 99 GLU A CA 1
ATOM 714 C C . GLU A 1 99 ? -7.763 10.192 -24.078 1.00 94.00 99 GLU A C 1
ATOM 716 O O . GLU A 1 99 ? -8.351 9.128 -23.902 1.00 94.00 99 GLU A O 1
ATOM 721 N N . LEU A 1 100 ? -8.277 11.384 -23.772 1.00 96.25 100 LEU A N 1
ATOM 722 C CA . LEU A 1 100 ? -9.639 11.589 -23.288 1.00 96.25 100 LEU A CA 1
ATOM 723 C C . LEU A 1 100 ? -10.343 12.570 -24.212 1.00 96.25 100 LEU A C 1
ATOM 725 O O . LEU A 1 100 ? -9.807 13.634 -24.537 1.00 96.25 100 LEU A O 1
ATOM 729 N N . THR A 1 101 ? -11.546 12.211 -24.623 1.00 97.19 101 THR A N 1
ATOM 730 C CA . THR A 1 101 ? -12.473 13.113 -25.299 1.00 97.19 101 THR A CA 1
ATOM 731 C C . THR A 1 101 ? -13.152 14.045 -24.279 1.00 97.19 101 THR A C 1
ATOM 733 O O . THR A 1 101 ? -13.066 13.803 -23.071 1.00 97.19 101 THR A O 1
ATOM 736 N N . PRO A 1 102 ? -13.789 15.154 -24.709 1.00 97.31 102 PRO A N 1
ATOM 737 C CA . PRO A 1 102 ? -14.560 15.996 -23.795 1.00 97.31 102 PRO A CA 1
ATOM 738 C C . PRO A 1 102 ? -15.581 15.173 -23.000 1.00 97.31 102 PRO A C 1
ATOM 740 O O . PRO A 1 102 ? -16.263 14.326 -23.568 1.00 97.31 102 PRO A O 1
ATOM 743 N N . ASP A 1 103 ? -15.655 15.431 -21.694 1.00 96.38 103 ASP A N 1
ATOM 744 C CA . ASP A 1 103 ? -16.534 14.755 -20.726 1.00 96.38 103 ASP A CA 1
ATOM 745 C C . ASP A 1 103 ? -16.274 13.250 -20.513 1.00 96.38 103 ASP A C 1
ATOM 747 O O . ASP A 1 103 ? -16.968 12.604 -19.723 1.00 96.38 103 ASP A O 1
ATOM 751 N N . GLU A 1 104 ? -15.242 12.686 -21.146 1.00 97.62 104 GLU A N 1
ATOM 752 C CA . GLU A 1 104 ? -14.820 11.310 -20.905 1.00 97.62 104 GLU A CA 1
ATOM 753 C C . GLU A 1 104 ? -14.152 11.166 -19.538 1.00 97.62 104 GLU A C 1
ATOM 755 O O . GLU A 1 104 ? -13.276 11.942 -19.148 1.00 97.62 104 GLU A O 1
ATOM 760 N N . GLN A 1 105 ? -14.547 10.117 -18.822 1.00 95.94 105 GLN A N 1
ATOM 761 C CA . GLN A 1 105 ? -13.934 9.715 -17.566 1.00 95.94 105 GLN A CA 1
ATOM 762 C C . GLN A 1 105 ? -13.357 8.319 -17.719 1.00 95.94 105 GLN A C 1
ATOM 764 O O . GLN A 1 105 ? -13.963 7.439 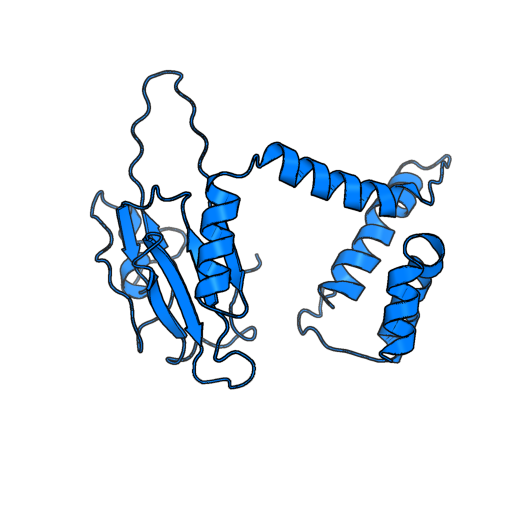-18.331 1.00 95.94 105 GLN A O 1
ATOM 769 N N . ILE A 1 106 ? -12.192 8.115 -17.118 1.00 94.38 106 ILE A N 1
ATOM 770 C CA . ILE A 1 106 ? -11.572 6.802 -17.025 1.00 94.38 106 ILE A CA 1
ATOM 771 C C . ILE A 1 106 ? -11.163 6.519 -15.590 1.00 94.38 106 ILE A C 1
ATOM 773 O O . ILE A 1 106 ? -10.882 7.428 -14.808 1.00 94.38 106 ILE A O 1
ATOM 777 N N . GLU A 1 107 ? -11.028 5.237 -15.294 1.00 92.19 107 GLU A N 1
ATOM 778 C CA . GLU A 1 107 ? -10.412 4.757 -14.070 1.00 92.19 107 GLU A CA 1
ATOM 779 C C . GLU A 1 107 ? -9.026 4.175 -14.372 1.00 92.19 107 GLU A C 1
ATOM 781 O O . GLU A 1 107 ? -8.826 3.442 -15.350 1.00 92.19 107 GLU A O 1
ATOM 786 N N . ILE A 1 108 ? -8.052 4.514 -13.526 1.00 92.62 108 ILE A N 1
ATOM 787 C CA . ILE A 1 108 ? -6.692 3.983 -13.590 1.00 92.62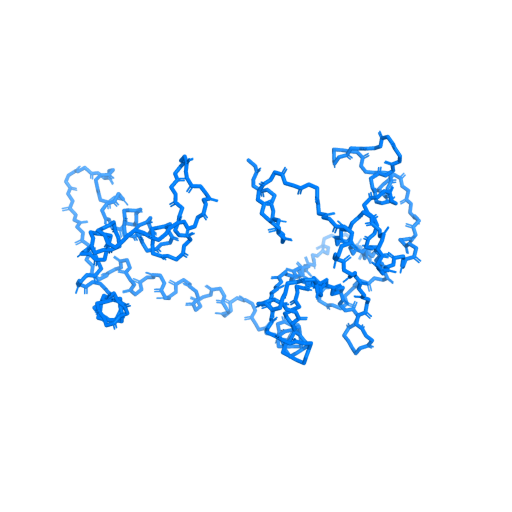 108 ILE A CA 1
ATOM 788 C C . ILE A 1 108 ? -6.420 3.222 -12.301 1.00 92.62 108 ILE A C 1
ATOM 790 O O . ILE A 1 108 ? -6.368 3.806 -11.221 1.00 92.62 108 ILE A O 1
ATOM 794 N N . VAL A 1 109 ? -6.165 1.925 -12.437 1.00 93.88 109 VAL A N 1
ATOM 795 C CA . VAL A 1 109 ? -5.795 1.058 -11.320 1.00 93.88 109 VAL A CA 1
ATOM 796 C C . VAL A 1 109 ? -4.277 0.941 -11.263 1.00 93.88 109 VAL A C 1
ATOM 798 O O . VAL A 1 109 ? -3.657 0.387 -12.172 1.00 93.88 109 VAL A O 1
ATOM 801 N N . PHE A 1 110 ? -3.675 1.450 -10.187 1.00 96.50 110 PHE A N 1
ATOM 802 C CA . PHE A 1 110 ? -2.268 1.222 -9.863 1.00 96.50 110 PHE A CA 1
ATOM 803 C C . PHE A 1 110 ? -2.163 0.191 -8.743 1.00 96.50 110 PHE A C 1
ATOM 805 O O . PHE A 1 110 ? -2.685 0.389 -7.648 1.00 96.50 110 PHE A O 1
ATOM 812 N N . MET A 1 111 ? -1.467 -0.905 -9.015 1.00 97.12 111 MET A N 1
ATOM 813 C CA . MET A 1 111 ? -1.201 -1.953 -8.040 1.00 97.12 111 MET A CA 1
ATOM 814 C C . MET A 1 111 ? 0.228 -1.817 -7.534 1.00 97.12 111 MET A C 1
ATOM 816 O O . MET A 1 111 ? 1.155 -1.694 -8.330 1.00 97.12 111 MET A O 1
ATOM 820 N N . LEU A 1 112 ? 0.392 -1.903 -6.218 1.00 97.69 112 LEU A N 1
ATOM 821 C CA . LEU A 1 112 ? 1.661 -2.120 -5.535 1.00 97.69 112 LEU A CA 1
ATOM 822 C C . LEU A 1 112 ? 1.465 -3.310 -4.605 1.00 97.69 112 LEU A C 1
ATOM 824 O O . LEU A 1 112 ? 0.544 -3.307 -3.789 1.00 97.69 112 LEU A O 1
ATOM 828 N N . GLY A 1 113 ? 2.318 -4.317 -4.723 1.00 96.19 113 GLY A N 1
ATOM 829 C CA . GLY A 1 113 ? 2.203 -5.515 -3.909 1.00 96.19 113 GLY A CA 1
ATOM 830 C C . GLY A 1 113 ? 3.536 -6.183 -3.638 1.00 96.19 113 GLY A C 1
ATOM 831 O O . GLY A 1 113 ? 4.575 -5.813 -4.184 1.00 96.19 113 GLY A O 1
ATOM 832 N N . ASP A 1 114 ? 3.473 -7.181 -2.769 1.00 94.94 114 ASP A N 1
ATOM 833 C CA . ASP A 1 114 ? 4.577 -8.052 -2.401 1.00 94.94 114 ASP A CA 1
ATOM 834 C C . ASP A 1 114 ? 4.045 -9.483 -2.300 1.00 94.94 114 ASP A C 1
ATOM 836 O O . ASP A 1 114 ? 2.964 -9.716 -1.759 1.00 94.94 114 ASP A O 1
ATOM 840 N N . ALA A 1 115 ? 4.789 -10.431 -2.855 1.00 95.62 115 ALA A N 1
ATOM 841 C CA . ALA A 1 115 ? 4.408 -11.835 -2.925 1.00 95.62 115 ALA A CA 1
ATOM 842 C C . ALA A 1 115 ? 5.587 -12.722 -2.530 1.00 95.62 115 ALA A C 1
ATOM 844 O O . ALA A 1 115 ? 6.744 -12.334 -2.696 1.00 95.62 115 ALA A O 1
ATOM 845 N N . ALA A 1 116 ? 5.319 -13.936 -2.049 1.00 93.38 116 ALA A N 1
ATOM 846 C CA . ALA A 1 116 ? 6.371 -14.875 -1.673 1.00 93.38 116 ALA A CA 1
ATOM 847 C C . ALA A 1 116 ? 7.153 -15.396 -2.885 1.00 93.38 116 ALA A C 1
ATOM 849 O O . ALA A 1 116 ? 8.301 -15.805 -2.744 1.00 93.38 116 ALA A O 1
ATOM 850 N N . SER A 1 117 ? 6.550 -15.362 -4.077 1.00 93.62 117 SER A N 1
ATOM 851 C CA . SER A 1 117 ? 7.173 -15.842 -5.307 1.00 93.62 117 SER A CA 1
ATOM 852 C C . SER A 1 117 ? 6.727 -15.059 -6.540 1.00 93.62 117 SER A C 1
ATOM 854 O O . SER A 1 117 ? 5.729 -14.337 -6.537 1.00 93.62 117 SER A O 1
ATOM 856 N N . ARG A 1 118 ? 7.442 -15.271 -7.651 1.00 94.62 118 ARG A N 1
ATOM 857 C CA . ARG A 1 118 ? 7.065 -14.731 -8.965 1.00 94.62 118 ARG A CA 1
ATOM 858 C C . ARG A 1 118 ? 5.687 -15.216 -9.420 1.00 94.62 118 ARG A C 1
ATOM 860 O O . ARG A 1 118 ? 4.916 -14.420 -9.943 1.00 94.62 118 ARG A O 1
ATOM 867 N N . ALA A 1 119 ? 5.395 -16.503 -9.238 1.00 96.44 119 ALA A N 1
ATOM 868 C CA . ALA A 1 119 ? 4.127 -17.092 -9.659 1.00 96.44 119 ALA A CA 1
ATOM 869 C C . ALA A 1 119 ? 2.951 -16.489 -8.879 1.00 96.44 119 ALA A C 1
ATOM 871 O O . ALA A 1 119 ? 1.922 -16.157 -9.458 1.00 96.44 119 ALA A O 1
ATOM 872 N N . GLU A 1 120 ? 3.133 -16.275 -7.576 1.00 97.50 120 GLU A N 1
ATOM 873 C CA . GLU A 1 120 ? 2.131 -15.615 -6.743 1.00 97.50 120 GLU A CA 1
ATOM 874 C C . GLU A 1 120 ? 1.954 -14.138 -7.124 1.00 97.50 120 GLU A C 1
ATOM 876 O O . GLU A 1 120 ? 0.821 -13.687 -7.258 1.00 97.50 120 GLU A O 1
ATOM 881 N N . ALA A 1 121 ? 3.038 -13.399 -7.398 1.00 97.75 121 ALA A N 1
ATOM 882 C CA . ALA A 1 121 ? 2.942 -12.024 -7.897 1.00 97.75 121 ALA A CA 1
ATOM 883 C C . ALA A 1 121 ? 2.132 -11.950 -9.203 1.00 97.75 121 ALA A C 1
ATOM 885 O O . ALA A 1 121 ? 1.246 -11.111 -9.343 1.00 97.75 121 ALA A O 1
ATOM 886 N N . GLN A 1 122 ? 2.387 -12.863 -10.146 1.00 98.12 122 GLN A N 1
ATOM 887 C CA . GLN A 1 122 ? 1.619 -12.958 -11.391 1.00 98.12 122 GLN A CA 1
ATOM 888 C C . GLN A 1 122 ? 0.143 -13.285 -11.135 1.00 98.12 122 GLN A C 1
ATOM 890 O O . GLN A 1 122 ? -0.728 -12.680 -11.760 1.00 98.12 122 GLN A O 1
ATOM 895 N N . ALA A 1 123 ? -0.146 -14.203 -10.208 1.00 98.19 123 ALA A N 1
ATOM 896 C CA . ALA A 1 123 ? -1.512 -14.546 -9.825 1.00 98.19 123 ALA A CA 1
ATOM 897 C C . ALA A 1 123 ? -2.248 -13.352 -9.192 1.00 98.19 123 ALA A C 1
ATOM 899 O O . ALA A 1 123 ? -3.401 -13.103 -9.536 1.00 98.19 123 ALA A O 1
ATOM 900 N N . LEU A 1 124 ? -1.583 -12.579 -8.325 1.00 98.12 124 LEU A N 1
ATOM 901 C CA . LEU A 1 124 ? -2.144 -11.365 -7.725 1.00 98.12 124 LEU A CA 1
ATOM 902 C C . LEU A 1 124 ? -2.417 -10.289 -8.780 1.00 98.12 124 LEU A C 1
ATOM 904 O O . LEU A 1 124 ? -3.524 -9.755 -8.818 1.00 98.12 124 LEU A O 1
ATOM 908 N N . VAL A 1 125 ? -1.458 -10.014 -9.671 1.00 98.06 125 VAL A N 1
ATOM 909 C CA . VAL A 1 125 ? -1.655 -9.072 -10.787 1.00 98.06 125 VAL A CA 1
ATOM 910 C C . VAL A 1 125 ? -2.832 -9.513 -11.658 1.00 98.06 125 VAL A C 1
ATOM 912 O O . VAL A 1 125 ? -3.708 -8.709 -11.960 1.00 98.06 125 VAL A O 1
ATOM 915 N N . GLY A 1 126 ? -2.893 -10.794 -12.032 1.00 97.25 126 GLY A N 1
ATOM 916 C CA . GLY A 1 126 ? -3.999 -11.344 -12.818 1.00 97.25 126 GLY A CA 1
ATOM 917 C C . GLY A 1 126 ? -5.351 -11.186 -12.120 1.00 97.25 126 GLY A C 1
ATOM 918 O O . GLY A 1 126 ? -6.290 -10.682 -12.727 1.00 97.25 126 GLY A O 1
ATOM 919 N N . LYS A 1 127 ? -5.426 -11.545 -10.833 1.00 97.12 127 LYS A N 1
ATOM 920 C CA . LYS A 1 127 ? -6.636 -11.430 -10.009 1.00 97.12 127 LYS A CA 1
ATOM 921 C C . LYS A 1 127 ? -7.149 -9.992 -9.954 1.00 97.12 127 LYS A C 1
ATOM 923 O O . LYS A 1 127 ? -8.322 -9.761 -10.225 1.00 97.12 127 LYS A O 1
ATOM 928 N N . TYR A 1 128 ? -6.294 -9.033 -9.594 1.00 96.50 128 TYR A N 1
ATOM 929 C CA . TYR A 1 128 ? -6.723 -7.651 -9.349 1.00 96.50 128 TYR A CA 1
ATOM 930 C C . TYR A 1 128 ? -6.924 -6.823 -10.622 1.00 96.50 128 TYR A C 1
ATOM 932 O O . TYR A 1 128 ? -7.597 -5.802 -10.568 1.00 96.50 128 TYR A O 1
ATOM 940 N N . ARG A 1 129 ? -6.438 -7.284 -11.780 1.00 95.44 129 ARG A N 1
ATOM 941 C CA . ARG A 1 129 ? -6.811 -6.706 -13.084 1.00 95.44 129 ARG A CA 1
ATOM 942 C C . ARG A 1 129 ? -8.268 -6.942 -13.465 1.00 95.44 129 ARG A C 1
ATOM 944 O O . ARG A 1 129 ? -8.808 -6.174 -14.251 1.00 95.44 129 ARG A O 1
ATOM 951 N N . THR A 1 130 ? -8.871 -8.021 -12.972 1.00 95.12 130 THR A N 1
ATOM 952 C CA . THR A 1 130 ? -10.245 -8.419 -13.317 1.00 95.12 130 THR A CA 1
ATOM 953 C C . THR A 1 130 ? -11.185 -8.392 -12.119 1.00 95.12 130 THR A C 1
ATOM 955 O O . THR A 1 130 ? -12.341 -8.783 -12.246 1.00 95.12 130 THR A O 1
ATOM 958 N N . ALA A 1 131 ? -10.683 -8.018 -10.944 1.00 96.12 131 ALA A N 1
ATOM 959 C CA . ALA A 1 131 ? -11.491 -7.914 -9.745 1.00 96.12 131 ALA A CA 1
ATOM 960 C C . ALA A 1 131 ? -12.423 -6.706 -9.841 1.00 96.12 131 ALA A C 1
ATOM 962 O O . ALA A 1 131 ? -12.051 -5.662 -10.372 1.00 96.12 131 ALA A O 1
ATOM 963 N N . ASP A 1 132 ? -13.605 -6.844 -9.254 1.00 96.56 132 ASP A N 1
ATOM 964 C CA . ASP A 1 132 ? -14.430 -5.698 -8.905 1.00 96.56 132 ASP A CA 1
ATOM 965 C C . ASP A 1 132 ? -13.817 -5.019 -7.670 1.00 96.56 132 ASP A C 1
ATOM 967 O O . ASP A 1 132 ? -13.876 -5.544 -6.553 1.00 96.56 132 ASP A O 1
ATOM 971 N N . LEU A 1 133 ? -13.160 -3.880 -7.888 1.00 95.44 133 LEU A N 1
ATOM 972 C CA . LEU A 1 133 ? -12.441 -3.165 -6.837 1.00 95.44 133 LEU A CA 1
ATOM 973 C C . LEU A 1 133 ? -13.377 -2.470 -5.845 1.00 95.44 133 LEU A C 1
ATOM 975 O O . LEU A 1 133 ? -12.981 -2.289 -4.691 1.00 95.44 133 LEU A O 1
ATOM 979 N N . ASP A 1 134 ? -14.611 -2.157 -6.243 1.00 96.62 134 ASP A N 1
ATOM 980 C CA . ASP A 1 134 ? -15.622 -1.632 -5.326 1.00 96.62 134 ASP A CA 1
ATOM 981 C C . ASP A 1 134 ? -16.042 -2.710 -4.331 1.00 96.62 134 ASP A C 1
ATOM 983 O O . ASP A 1 134 ? -16.103 -2.451 -3.127 1.00 96.62 134 ASP A O 1
ATOM 987 N N . THR A 1 135 ? -16.232 -3.944 -4.808 1.00 97.81 135 THR A N 1
ATOM 988 C CA . THR A 1 135 ? -16.466 -5.099 -3.930 1.00 97.81 135 THR A CA 1
ATOM 989 C C . THR A 1 135 ? -15.272 -5.338 -2.999 1.00 97.81 135 THR A C 1
ATOM 991 O O . THR A 1 135 ? -15.455 -5.500 -1.795 1.00 97.81 135 THR A O 1
ATOM 994 N N . VAL A 1 136 ? -14.033 -5.275 -3.506 1.00 97.12 136 VAL A N 1
ATOM 995 C CA . VAL A 1 136 ? -12.832 -5.425 -2.658 1.00 97.12 136 VAL A CA 1
ATOM 996 C C . VAL A 1 136 ? -12.778 -4.348 -1.567 1.00 97.12 136 VAL A C 1
ATOM 998 O O . VAL A 1 136 ? -12.468 -4.652 -0.415 1.00 97.12 136 VAL A O 1
ATOM 1001 N N . LEU A 1 137 ? -13.083 -3.091 -1.900 1.00 97.44 137 LEU A N 1
ATOM 1002 C CA . LEU A 1 137 ? -13.116 -1.999 -0.927 1.00 97.44 137 LEU A CA 1
ATOM 1003 C C . LEU A 1 137 ? -14.260 -2.167 0.081 1.00 97.44 137 LEU A C 1
ATOM 1005 O O . LEU A 1 137 ? -14.078 -1.874 1.264 1.00 97.44 137 LEU A O 1
ATOM 1009 N N . HIS A 1 138 ? -15.422 -2.636 -0.373 1.00 98.31 138 HIS A N 1
ATOM 1010 C CA . HIS A 1 138 ? -16.550 -2.955 0.493 1.00 98.31 138 HIS A CA 1
ATOM 1011 C C . HIS A 1 138 ? -16.167 -4.020 1.522 1.00 98.31 138 HIS A C 1
ATOM 1013 O O . HIS A 1 138 ? -16.381 -3.809 2.713 1.00 98.31 138 HIS A O 1
ATOM 1019 N N . ASP A 1 139 ? -15.533 -5.111 1.094 1.00 97.88 139 ASP A N 1
ATOM 1020 C CA . ASP A 1 139 ? -15.101 -6.186 1.989 1.00 97.88 139 ASP A CA 1
ATOM 1021 C C . ASP A 1 139 ? -14.094 -5.688 3.037 1.00 97.88 139 ASP A C 1
ATOM 1023 O O . ASP A 1 139 ? -14.174 -6.064 4.206 1.00 97.88 139 ASP A O 1
ATOM 1027 N N . VAL A 1 140 ? -13.169 -4.799 2.650 1.00 96.62 140 VAL A N 1
ATOM 1028 C CA . VAL A 1 140 ? -12.231 -4.165 3.594 1.00 96.62 140 VAL A CA 1
ATOM 1029 C C . VAL A 1 140 ? -12.972 -3.312 4.625 1.00 96.62 140 VAL A C 1
ATOM 1031 O O . VAL A 1 140 ? -12.631 -3.359 5.806 1.00 96.62 140 VAL A O 1
ATOM 1034 N N . ARG A 1 141 ? -13.985 -2.544 4.208 1.00 97.12 141 ARG A N 1
ATOM 1035 C CA . ARG A 1 141 ? -14.814 -1.749 5.129 1.00 97.12 141 ARG A CA 1
ATOM 1036 C C . ARG A 1 141 ? -15.593 -2.645 6.081 1.00 97.12 141 ARG A C 1
ATOM 1038 O O . ARG A 1 141 ? -15.464 -2.474 7.283 1.00 97.12 141 ARG A O 1
ATOM 1045 N N . ALA A 1 142 ? -16.270 -3.666 5.563 1.00 97.12 142 ALA A N 1
ATOM 1046 C CA . ALA A 1 142 ? -17.029 -4.613 6.374 1.00 97.12 142 ALA A CA 1
ATOM 1047 C C . ALA A 1 142 ? -16.151 -5.333 7.415 1.00 97.12 142 ALA A C 1
ATOM 1049 O O . ALA A 1 142 ? -16.588 -5.578 8.538 1.00 97.12 142 ALA A O 1
ATOM 1050 N N . GLN A 1 143 ? -14.893 -5.646 7.076 1.00 94.44 143 GLN A N 1
ATOM 1051 C CA . GLN A 1 143 ? -13.932 -6.195 8.038 1.00 94.44 143 GLN A CA 1
ATOM 1052 C C . GLN A 1 143 ? -13.605 -5.218 9.171 1.00 94.44 143 GLN A C 1
ATOM 1054 O O . GLN A 1 143 ? -13.460 -5.651 10.314 1.00 94.44 143 GLN A O 1
ATOM 1059 N N . TRP A 1 144 ? -13.473 -3.924 8.872 1.00 95.69 144 TRP A N 1
ATOM 1060 C CA . TRP A 1 144 ? -13.268 -2.900 9.894 1.00 95.69 144 TRP A CA 1
ATOM 1061 C C . TRP A 1 144 ? -14.521 -2.670 10.726 1.00 95.69 144 TRP A C 1
ATOM 1063 O O . TRP A 1 144 ? -14.414 -2.683 11.948 1.00 95.69 144 TRP A O 1
ATOM 1073 N N . ASP A 1 145 ? -15.687 -2.553 10.097 1.00 95.25 145 ASP A N 1
ATOM 1074 C CA . ASP A 1 145 ? -16.970 -2.380 10.781 1.00 95.25 145 ASP A CA 1
ATOM 1075 C C . ASP A 1 145 ? -17.198 -3.529 11.776 1.00 95.25 145 ASP A C 1
ATOM 1077 O O . ASP A 1 145 ? -17.496 -3.297 12.943 1.00 95.25 145 ASP A O 1
ATOM 1081 N N . ALA A 1 146 ? -16.908 -4.778 11.388 1.00 93.44 146 ALA A N 1
ATOM 1082 C CA . ALA A 1 146 ? -16.996 -5.929 12.291 1.00 93.44 146 ALA A CA 1
ATOM 1083 C C . ALA A 1 146 ? -16.106 -5.803 13.546 1.00 93.44 146 ALA A C 1
ATOM 1085 O O . ALA A 1 146 ? -16.455 -6.323 14.606 1.00 93.44 146 ALA A O 1
ATOM 1086 N N . VAL A 1 147 ? -14.959 -5.122 13.451 1.00 93.25 147 VAL A N 1
ATOM 1087 C CA . VAL A 1 147 ? -14.072 -4.862 14.597 1.00 93.25 147 VAL A CA 1
ATOM 1088 C C . VAL A 1 147 ? -14.570 -3.675 15.418 1.00 93.25 147 VAL A C 1
ATOM 1090 O O . VAL A 1 147 ? -14.677 -3.782 16.641 1.00 93.25 147 VAL A O 1
ATOM 1093 N N . LEU A 1 148 ? -14.838 -2.550 14.757 1.00 94.94 148 LEU A N 1
ATOM 1094 C CA . LEU A 1 148 ? -15.124 -1.263 15.390 1.00 94.94 148 LEU A CA 1
ATOM 1095 C C . LEU A 1 148 ? -16.531 -1.232 16.003 1.00 94.94 148 LEU A C 1
ATOM 1097 O O . LEU A 1 148 ? -16.707 -0.756 17.122 1.00 94.94 148 LEU A O 1
ATOM 1101 N N . ASP A 1 149 ? -17.516 -1.861 15.366 1.00 94.88 149 ASP A N 1
ATOM 1102 C CA . ASP A 1 149 ? -18.909 -1.852 15.828 1.00 94.88 149 ASP A CA 1
ATOM 1103 C C . ASP A 1 149 ? -19.203 -2.872 16.936 1.00 94.88 149 ASP A C 1
ATOM 1105 O O . ASP A 1 149 ? -20.309 -2.897 17.479 1.00 94.88 149 ASP A O 1
ATOM 1109 N N . THR A 1 150 ? -18.223 -3.695 17.333 1.00 93.81 150 THR A N 1
ATOM 1110 C CA . THR A 1 150 ? -18.422 -4.673 18.417 1.00 93.81 150 THR A CA 1
ATOM 1111 C C . THR A 1 150 ? -18.721 -3.989 19.758 1.00 93.81 150 THR A C 1
ATOM 1113 O O . THR A 1 150 ? -19.532 -4.487 20.541 1.00 93.81 150 THR A O 1
ATOM 1116 N N . VAL A 1 151 ? -18.078 -2.850 20.040 1.00 91.25 151 VAL A N 1
ATOM 1117 C CA . VAL A 1 151 ? -18.347 -2.038 21.234 1.00 91.25 151 VAL A CA 1
ATOM 1118 C C . VAL A 1 151 ? -18.542 -0.596 20.804 1.00 91.25 151 VAL A C 1
ATOM 1120 O O . VAL A 1 151 ? -17.609 0.052 20.351 1.00 91.25 151 VAL A O 1
ATOM 1123 N N . GLN A 1 152 ? -19.754 -0.089 20.998 1.00 95.38 152 GLN A N 1
ATOM 1124 C CA . GLN A 1 152 ? -20.120 1.282 20.669 1.00 95.38 152 GLN A CA 1
ATOM 1125 C C . GLN A 1 152 ? -20.619 1.985 21.925 1.00 95.38 152 GLN A C 1
ATOM 1127 O O . GLN A 1 152 ? -21.481 1.473 22.645 1.00 95.38 152 GLN A O 1
ATOM 1132 N N . VAL A 1 153 ? -20.088 3.174 22.186 1.00 96.00 153 VAL A N 1
ATOM 1133 C CA . VAL A 1 153 ? -20.548 4.046 23.261 1.00 96.00 153 VAL A CA 1
ATOM 1134 C C . VAL A 1 153 ? -21.255 5.267 22.697 1.00 96.00 153 VAL A C 1
ATOM 1136 O O . VAL A 1 153 ? -20.992 5.721 21.583 1.00 96.00 153 VAL A O 1
ATOM 1139 N N . ARG A 1 154 ? -22.168 5.807 23.499 1.00 98.00 154 ARG A N 1
ATOM 1140 C CA . ARG A 1 154 ? -22.809 7.086 23.234 1.00 98.00 154 ARG A CA 1
ATOM 1141 C C . ARG A 1 154 ? -22.789 7.911 24.502 1.00 98.00 154 ARG A C 1
ATOM 1143 O O . ARG A 1 154 ? -23.374 7.521 25.513 1.00 98.00 154 ARG A O 1
ATOM 1150 N N . THR A 1 155 ? -22.129 9.050 24.435 1.00 97.50 155 THR A N 1
ATOM 1151 C CA . THR A 1 155 ? -21.924 9.956 25.558 1.00 97.50 155 THR A CA 1
ATOM 1152 C C . THR A 1 155 ? -22.434 11.358 25.198 1.00 97.50 155 THR A C 1
ATOM 1154 O O . THR A 1 155 ? -22.755 11.633 24.040 1.00 97.50 155 THR A O 1
ATOM 1157 N N . PRO A 1 156 ? -22.554 12.279 26.171 1.00 98.38 156 PRO A N 1
ATOM 1158 C CA . PRO A 1 156 ? -22.836 13.682 25.869 1.00 98.38 156 PRO A CA 1
ATOM 1159 C C . PRO A 1 156 ? -21.712 14.393 25.094 1.00 98.38 156 PRO A C 1
ATOM 1161 O O . PRO A 1 156 ? -21.951 15.474 24.559 1.00 98.38 156 PRO A O 1
ATOM 1164 N N . ASP A 1 157 ? -20.505 13.817 25.037 1.00 98.06 157 ASP A N 1
ATOM 1165 C CA . ASP A 1 157 ? -19.359 14.370 24.315 1.00 98.06 157 ASP A CA 1
ATOM 1166 C C . ASP A 1 157 ? -19.108 13.592 23.017 1.00 98.06 157 ASP A C 1
ATOM 1168 O O . ASP A 1 157 ? -18.594 12.473 23.006 1.00 98.06 157 ASP A O 1
ATOM 1172 N N . ARG A 1 158 ? -19.416 14.223 21.881 1.00 97.44 158 ARG A N 1
ATOM 1173 C CA . ARG A 1 158 ? -19.236 13.599 20.567 1.00 97.44 158 ARG A CA 1
ATOM 1174 C C . ARG A 1 158 ? -17.775 13.252 20.262 1.00 97.44 158 ARG A C 1
ATOM 1176 O O . ARG A 1 158 ? -17.535 12.302 19.520 1.00 97.44 158 ARG A O 1
ATOM 1183 N N . ALA A 1 159 ? -16.810 14.001 20.796 1.00 97.81 159 ALA A N 1
ATOM 1184 C CA . ALA A 1 159 ? -15.398 13.702 20.582 1.00 97.81 159 ALA A CA 1
ATOM 1185 C C . ALA A 1 159 ? -14.998 12.395 21.279 1.00 97.81 159 ALA A C 1
ATOM 1187 O O . ALA A 1 159 ? -14.245 11.605 20.710 1.00 97.81 159 ALA A O 1
ATOM 1188 N N . MET A 1 160 ? -15.553 12.143 22.469 1.00 97.31 160 MET A N 1
ATOM 1189 C CA . MET A 1 160 ? -15.368 10.890 23.198 1.00 97.31 160 MET A CA 1
ATOM 1190 C C . MET A 1 160 ? -15.931 9.704 22.408 1.00 97.31 160 MET A C 1
ATOM 1192 O O . MET A 1 160 ? -15.239 8.700 22.255 1.00 97.31 160 MET A O 1
ATOM 1196 N N . ASP A 1 161 ? -17.139 9.843 21.851 1.00 97.56 161 ASP A N 1
ATOM 1197 C CA . ASP A 1 161 ? -17.759 8.797 21.027 1.00 97.56 161 ASP A CA 1
ATOM 1198 C C . ASP A 1 161 ? -16.868 8.437 19.829 1.00 97.56 161 ASP A C 1
ATOM 1200 O O . ASP A 1 161 ? -16.554 7.272 19.627 1.00 97.56 161 ASP A O 1
ATOM 1204 N N . ILE A 1 162 ? -16.402 9.439 19.073 1.00 96.50 162 ILE A N 1
ATOM 1205 C CA . ILE A 1 162 ? -15.545 9.234 17.891 1.00 96.50 162 ILE A CA 1
ATOM 1206 C C . ILE A 1 162 ? -14.217 8.558 18.271 1.00 96.50 162 ILE A C 1
ATOM 1208 O O . ILE A 1 162 ? -13.725 7.680 17.564 1.00 96.50 162 ILE A O 1
ATOM 1212 N N . LEU A 1 163 ? -13.608 8.955 19.391 1.00 96.69 163 LEU A N 1
ATOM 1213 C CA . LEU A 1 163 ? -12.356 8.348 19.841 1.00 96.69 163 LEU A CA 1
ATOM 1214 C C . LEU A 1 163 ? -12.539 6.882 20.242 1.00 96.69 163 LEU A C 1
ATOM 1216 O O . LEU A 1 163 ? -11.754 6.037 19.811 1.00 96.69 163 LEU A O 1
ATOM 1220 N N . LEU A 1 164 ? -13.542 6.589 21.072 1.00 94.25 164 LEU A N 1
ATOM 1221 C CA . LEU A 1 164 ? -13.754 5.255 21.633 1.00 94.25 164 LEU A CA 1
ATOM 1222 C C . LEU A 1 164 ? -14.283 4.259 20.594 1.00 94.25 164 LEU A C 1
ATOM 1224 O O . LEU A 1 164 ? -13.848 3.110 20.607 1.00 94.25 164 LEU A O 1
ATOM 1228 N N . ASN A 1 165 ? -15.173 4.701 19.705 1.00 95.44 165 ASN A N 1
ATOM 1229 C CA . ASN A 1 165 ? -15.844 3.831 18.739 1.00 95.44 165 ASN A CA 1
ATOM 1230 C C . ASN A 1 165 ? -14.989 3.556 17.496 1.00 95.44 165 ASN A C 1
ATOM 1232 O O . ASN A 1 165 ? -15.067 2.464 16.944 1.00 95.44 165 ASN A O 1
ATOM 1236 N N . ASP A 1 166 ? -14.149 4.513 17.082 1.00 93.12 166 ASP A N 1
ATOM 1237 C CA . ASP A 1 166 ? -13.394 4.408 15.831 1.00 93.12 166 ASP A CA 1
ATOM 1238 C C . ASP A 1 166 ? -11.878 4.378 16.087 1.00 93.12 166 ASP A C 1
ATOM 1240 O O . ASP A 1 166 ? -11.194 3.372 15.875 1.00 93.12 166 ASP A O 1
ATOM 1244 N N . TRP A 1 167 ? -11.319 5.495 16.560 1.00 95.12 167 TRP A N 1
ATOM 1245 C CA . TRP A 1 167 ? -9.879 5.741 16.437 1.00 95.12 167 TRP A CA 1
ATOM 1246 C C . TRP A 1 167 ? -9.007 4.909 17.367 1.00 95.12 167 TRP A C 1
ATOM 1248 O O . TRP A 1 167 ? -7.946 4.458 16.937 1.00 95.12 167 TRP A O 1
ATOM 1258 N N . LEU A 1 168 ? -9.400 4.716 18.630 1.00 92.62 168 LEU A N 1
ATOM 1259 C CA . LEU A 1 168 ? -8.542 4.017 19.590 1.00 92.62 168 LEU A CA 1
ATOM 1260 C C . LEU A 1 168 ? -8.373 2.544 19.221 1.00 92.62 168 LEU A C 1
ATOM 1262 O O . LEU A 1 168 ? -7.255 2.024 19.257 1.00 92.62 168 LEU A O 1
ATOM 1266 N N . LEU A 1 169 ? -9.460 1.883 18.820 1.00 91.62 169 LEU A N 1
ATOM 1267 C CA . LEU A 1 169 ? -9.412 0.480 18.427 1.00 91.62 169 LEU A CA 1
ATOM 1268 C C . LEU A 1 169 ? -8.738 0.303 17.061 1.00 91.62 169 LEU A C 1
ATOM 1270 O O . LEU A 1 169 ? -7.890 -0.581 16.910 1.00 91.62 169 LEU A O 1
ATOM 1274 N N . TYR A 1 170 ? -9.024 1.196 16.106 1.00 93.44 170 TYR A N 1
ATOM 1275 C CA . TYR A 1 170 ? -8.315 1.247 14.827 1.00 93.44 170 TYR A CA 1
ATOM 1276 C C . TYR A 1 170 ? -6.802 1.414 15.024 1.00 93.44 170 TYR A C 1
ATOM 1278 O O . TYR A 1 170 ? -6.006 0.685 14.430 1.00 93.44 170 TYR A O 1
ATOM 1286 N N . GLN A 1 171 ? -6.382 2.330 15.901 1.00 91.12 171 GLN A N 1
ATOM 1287 C CA . GLN A 1 171 ? -4.973 2.570 16.200 1.00 91.12 171 GLN A CA 1
ATOM 1288 C C . GLN A 1 171 ? -4.318 1.366 16.887 1.00 91.12 171 GLN A C 1
ATOM 1290 O O . GLN A 1 171 ? -3.194 1.000 16.531 1.00 91.12 171 GLN A O 1
ATOM 1295 N N . ALA A 1 172 ? -4.988 0.743 17.859 1.00 89.31 172 ALA A N 1
ATOM 1296 C CA . ALA A 1 172 ? -4.470 -0.445 18.532 1.00 89.31 172 ALA A CA 1
ATOM 1297 C C . ALA A 1 172 ? -4.236 -1.584 17.526 1.00 89.31 172 ALA A C 1
ATOM 1299 O O . ALA A 1 172 ? -3.143 -2.144 17.451 1.00 89.31 172 ALA A O 1
ATOM 1300 N N . LEU A 1 173 ? -5.218 -1.879 16.677 1.00 89.81 173 LEU A N 1
ATOM 1301 C CA . LEU A 1 173 ? -5.090 -2.970 15.719 1.00 89.81 173 LEU A CA 1
ATOM 1302 C C . LEU A 1 173 ? -4.117 -2.632 14.576 1.00 89.81 173 LEU A C 1
ATOM 1304 O O . LEU A 1 173 ? -3.142 -3.351 14.342 1.00 89.81 173 LEU A O 1
ATOM 1308 N N . GLY A 1 174 ? -4.345 -1.512 13.891 1.00 89.88 174 GLY A N 1
ATOM 1309 C CA . GLY A 1 174 ? -3.583 -1.118 12.709 1.00 89.88 174 GLY A CA 1
ATOM 1310 C C . GLY A 1 174 ? -2.139 -0.744 13.027 1.00 89.88 174 GLY A C 1
ATOM 1311 O O . GLY A 1 174 ? -1.207 -1.237 12.388 1.00 89.88 174 GLY A O 1
ATOM 1312 N N . CYS A 1 175 ? -1.927 0.107 14.032 1.00 85.56 175 CYS A N 1
ATOM 1313 C CA . CYS A 1 175 ? -0.591 0.6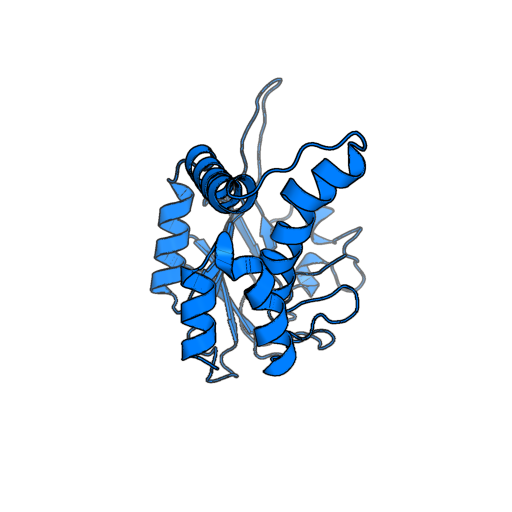02 14.345 1.00 85.56 175 CYS A CA 1
ATOM 1314 C C . CYS A 1 175 ? 0.174 -0.333 15.279 1.00 85.56 175 CYS A C 1
ATOM 1316 O O . CYS A 1 175 ? 1.338 -0.618 14.999 1.00 85.56 175 CYS A O 1
ATOM 1318 N N . ARG A 1 176 ? -0.434 -0.795 16.380 1.00 83.50 176 ARG A N 1
ATOM 1319 C CA . ARG A 1 176 ? 0.303 -1.549 17.410 1.00 83.50 176 ARG A CA 1
ATOM 1320 C C . ARG A 1 176 ? 0.480 -3.015 17.053 1.00 83.50 176 ARG A C 1
ATOM 1322 O O . ARG A 1 176 ? 1.602 -3.514 17.124 1.00 83.50 176 ARG A O 1
ATOM 1329 N N . LEU A 1 177 ? -0.588 -3.679 16.615 1.00 84.19 177 LEU A N 1
ATOM 1330 C CA . LEU A 1 177 ? -0.527 -5.107 16.313 1.00 84.19 177 LEU A CA 1
ATOM 1331 C C . LEU A 1 177 ? 0.100 -5.386 14.940 1.00 84.19 177 LEU A C 1
ATOM 1333 O O . LEU A 1 177 ? 1.061 -6.152 14.845 1.00 84.19 177 LEU A O 1
ATOM 1337 N N . TRP A 1 178 ? -0.436 -4.776 13.876 1.00 86.06 178 TRP A N 1
ATOM 1338 C CA . TRP A 1 178 ? -0.027 -5.094 12.503 1.00 86.06 178 TRP A CA 1
ATOM 1339 C C . TRP A 1 178 ? 1.227 -4.351 12.060 1.00 86.06 178 TRP A C 1
ATOM 1341 O O . TRP A 1 178 ? 2.213 -4.985 11.688 1.00 86.06 178 TRP A O 1
ATOM 1351 N N . ALA A 1 179 ? 1.213 -3.018 12.106 1.00 81.38 179 ALA A N 1
ATOM 1352 C CA . ALA A 1 179 ? 2.359 -2.235 11.652 1.00 81.38 179 ALA A CA 1
ATOM 1353 C C . ALA A 1 179 ? 3.522 -2.265 12.660 1.00 81.38 179 ALA A C 1
ATOM 1355 O O . ALA A 1 179 ? 4.677 -2.090 12.274 1.00 81.38 179 ALA A O 1
ATOM 1356 N N . ARG A 1 180 ? 3.223 -2.484 13.950 1.00 78.56 180 ARG A N 1
ATOM 1357 C CA . ARG A 1 180 ? 4.171 -2.358 15.075 1.00 78.56 180 ARG A CA 1
ATOM 1358 C C . ARG A 1 180 ? 4.903 -1.021 15.037 1.00 78.56 180 ARG A C 1
ATOM 1360 O O . ARG A 1 180 ? 6.125 -0.927 15.187 1.00 78.56 180 ARG A O 1
ATOM 1367 N N . THR A 1 181 ? 4.124 0.024 14.791 1.00 72.38 181 THR A N 1
ATOM 1368 C CA . THR A 1 181 ? 4.605 1.396 14.700 1.00 72.38 181 THR A CA 1
ATOM 1369 C C . THR A 1 181 ? 3.904 2.292 15.707 1.00 72.38 181 THR A C 1
ATOM 1371 O O . THR A 1 181 ? 2.724 2.121 16.010 1.00 72.38 181 THR A O 1
ATOM 1374 N N . ALA A 1 182 ? 4.632 3.291 16.182 1.00 66.25 182 ALA A N 1
ATOM 1375 C CA . ALA A 1 182 ? 4.105 4.435 16.906 1.00 66.25 182 ALA A CA 1
ATOM 1376 C C . ALA A 1 182 ? 4.678 5.718 16.292 1.00 66.25 182 ALA A C 1
ATOM 1378 O O . ALA A 1 182 ? 5.630 5.670 15.514 1.00 66.25 182 ALA A O 1
ATOM 1379 N N . TYR A 1 183 ? 4.128 6.872 16.670 1.00 59.66 183 TYR A N 1
ATOM 1380 C CA . TYR A 1 183 ? 4.482 8.174 16.090 1.00 59.66 183 TYR A CA 1
ATOM 1381 C C . TYR A 1 183 ? 6.002 8.458 16.043 1.00 59.66 183 TYR A C 1
ATOM 1383 O O . TYR A 1 183 ? 6.482 9.056 15.086 1.00 59.66 183 TYR A O 1
ATOM 1391 N N . TYR A 1 184 ? 6.773 7.969 17.024 1.00 56.50 184 TYR A N 1
ATOM 1392 C CA . TYR A 1 184 ? 8.240 8.097 17.077 1.00 56.50 184 TYR A CA 1
ATOM 1393 C C . TYR A 1 184 ? 9.007 6.783 16.848 1.00 56.50 184 TYR A C 1
ATOM 1395 O O . TYR A 1 184 ? 10.228 6.750 16.981 1.00 56.50 184 TYR A O 1
ATOM 1403 N N . GLN A 1 185 ? 8.320 5.691 16.510 1.00 58.94 185 GLN A N 1
ATOM 1404 C CA . GLN A 1 185 ? 8.925 4.368 16.383 1.00 58.94 185 GLN A CA 1
ATOM 1405 C C . GLN A 1 185 ? 8.356 3.638 15.168 1.00 58.94 185 GLN A C 1
ATOM 1407 O O . GLN A 1 185 ? 7.312 3.002 15.242 1.00 58.94 185 GLN A O 1
ATOM 1412 N N . ALA A 1 186 ? 9.075 3.704 14.050 1.00 61.75 186 ALA A N 1
ATOM 1413 C CA . ALA A 1 186 ? 8.764 2.982 12.815 1.00 61.75 186 ALA A CA 1
ATOM 1414 C C . ALA A 1 186 ? 9.785 1.856 12.555 1.00 61.75 186 ALA A C 1
ATOM 1416 O O . ALA A 1 186 ? 10.269 1.692 11.438 1.00 61.75 186 ALA A O 1
ATOM 1417 N N . SER A 1 187 ? 10.192 1.143 13.614 1.00 62.84 187 SER A N 1
ATOM 1418 C CA . SER A 1 187 ? 11.217 0.089 13.540 1.00 62.84 187 SER A CA 1
ATOM 1419 C C . SER A 1 187 ? 10.651 -1.329 13.450 1.00 62.84 187 SER A C 1
ATOM 1421 O O . SER A 1 187 ? 11.400 -2.245 13.127 1.00 62.84 187 SER A O 1
ATOM 1423 N N . GLY A 1 188 ? 9.360 -1.529 13.749 1.00 61.69 188 GLY A N 1
ATOM 1424 C CA . GLY A 1 188 ? 8.739 -2.857 13.781 1.00 61.69 188 GLY A CA 1
ATOM 1425 C C . GLY A 1 188 ? 9.198 -3.747 14.947 1.00 61.69 188 GLY A C 1
ATOM 1426 O O . GLY A 1 188 ? 9.019 -4.964 14.894 1.00 61.69 188 GLY A O 1
ATOM 1427 N N . ALA A 1 189 ? 9.825 -3.163 15.979 1.00 63.78 189 ALA A N 1
ATOM 1428 C CA . ALA A 1 189 ? 10.365 -3.900 17.122 1.00 63.78 189 ALA A CA 1
ATOM 1429 C C . ALA A 1 189 ? 9.277 -4.679 17.885 1.00 63.78 189 ALA A C 1
ATOM 1431 O O . ALA A 1 189 ? 8.151 -4.211 18.038 1.00 63.78 189 ALA A O 1
ATOM 1432 N N . TYR A 1 190 ? 9.641 -5.862 18.386 1.00 68.44 190 TYR A N 1
ATOM 1433 C CA . TYR A 1 190 ? 8.736 -6.788 19.068 1.00 68.44 190 TYR A CA 1
ATOM 1434 C C . TYR A 1 190 ? 9.119 -6.920 20.546 1.00 68.44 190 TYR A C 1
ATOM 1436 O O . TYR A 1 190 ? 10.108 -7.571 20.883 1.00 68.44 190 TYR A O 1
ATOM 1444 N N . GLY A 1 191 ? 8.355 -6.274 21.429 1.00 74.38 191 GLY A N 1
ATOM 1445 C CA . GLY A 1 191 ? 8.527 -6.354 22.879 1.00 74.38 191 GLY A CA 1
ATOM 1446 C C . GLY A 1 191 ? 7.421 -7.190 23.514 1.00 74.38 191 GLY A C 1
ATOM 1447 O O . GLY A 1 191 ? 6.259 -6.814 23.434 1.00 74.38 191 GLY A O 1
ATOM 1448 N N . PHE A 1 192 ? 7.769 -8.295 24.179 1.00 78.50 192 PHE A N 1
ATOM 1449 C CA . PHE A 1 192 ? 6.795 -9.224 24.778 1.00 78.50 192 PHE A CA 1
ATOM 1450 C C . PHE A 1 192 ? 5.770 -8.524 25.691 1.00 78.50 192 PHE A C 1
ATOM 1452 O O . PHE A 1 192 ? 4.572 -8.768 25.592 1.00 78.50 192 PHE A O 1
ATOM 1459 N N . ARG A 1 193 ? 6.229 -7.603 26.550 1.00 82.19 193 ARG A N 1
ATOM 1460 C CA . ARG A 1 193 ? 5.349 -6.823 27.435 1.00 82.19 193 ARG A CA 1
ATOM 1461 C C . ARG A 1 193 ? 4.374 -5.950 26.649 1.00 82.19 193 ARG A C 1
ATOM 1463 O O . ARG A 1 193 ? 3.185 -5.966 26.950 1.00 82.19 193 ARG A O 1
ATOM 1470 N N . ASP A 1 194 ? 4.890 -5.188 25.692 1.00 79.12 194 ASP A N 1
ATOM 1471 C CA . ASP A 1 194 ? 4.104 -4.215 24.931 1.00 79.12 194 ASP A CA 1
ATOM 1472 C C . ASP A 1 194 ? 3.028 -4.937 24.122 1.00 79.12 194 ASP A C 1
ATOM 1474 O O . ASP A 1 194 ? 1.866 -4.556 24.148 1.00 79.12 194 ASP A O 1
ATOM 1478 N N . GLN A 1 195 ? 3.388 -6.071 23.521 1.00 77.19 195 GLN A N 1
ATOM 1479 C CA . GLN A 1 195 ? 2.452 -6.922 22.798 1.00 77.19 195 GLN A CA 1
ATOM 1480 C C . GLN A 1 195 ? 1.323 -7.462 23.685 1.00 77.19 195 GLN A C 1
ATOM 1482 O O . GLN A 1 195 ? 0.158 -7.400 23.295 1.00 77.19 195 GLN A O 1
ATOM 1487 N N . LEU A 1 196 ? 1.635 -7.952 24.892 1.00 82.19 196 LEU A N 1
ATOM 1488 C CA . LEU A 1 196 ? 0.593 -8.393 25.822 1.00 82.19 196 LEU A CA 1
ATOM 1489 C C . LEU A 1 196 ? -0.336 -7.243 26.224 1.00 82.19 196 LEU A C 1
ATOM 1491 O O . LEU A 1 196 ? -1.537 -7.461 26.351 1.00 82.19 196 LEU A O 1
ATOM 1495 N N . GLN A 1 197 ? 0.196 -6.031 26.404 1.00 82.81 197 GLN A N 1
ATOM 1496 C CA . GLN A 1 197 ? -0.606 -4.856 26.750 1.00 82.81 197 GLN A CA 1
ATOM 1497 C C . GLN A 1 197 ? -1.491 -4.391 25.589 1.00 82.81 197 GLN A C 1
ATOM 1499 O O . GLN A 1 197 ? -2.675 -4.133 25.803 1.00 82.81 197 GLN A O 1
ATOM 1504 N N . ASP A 1 198 ? -0.948 -4.338 24.372 1.00 84.06 198 ASP A N 1
ATOM 1505 C CA . ASP A 1 198 ? -1.669 -3.918 23.167 1.00 84.06 198 ASP A CA 1
ATOM 1506 C C . ASP A 1 19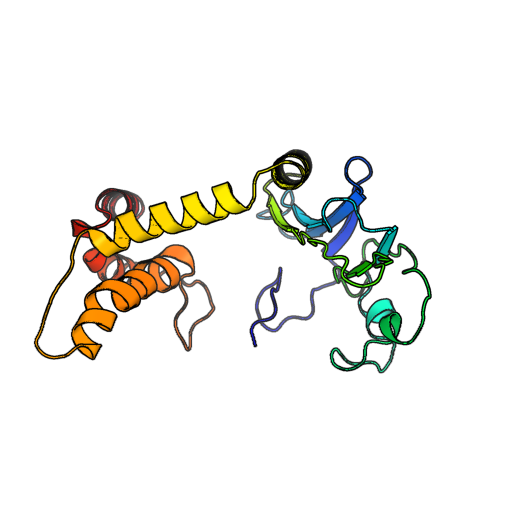8 ? -2.839 -4.869 22.855 1.00 84.06 198 ASP A C 1
ATOM 1508 O O . ASP A 1 198 ? -3.933 -4.437 22.489 1.00 84.06 198 ASP A O 1
ATOM 1512 N N . VAL A 1 199 ? -2.640 -6.174 23.064 1.00 87.00 199 VAL A N 1
ATOM 1513 C CA . VAL A 1 199 ? -3.651 -7.203 22.793 1.00 87.00 199 VAL A CA 1
ATOM 1514 C C . VAL A 1 199 ? -4.829 -7.165 23.775 1.00 87.00 199 VAL A C 1
ATOM 1516 O O . VAL A 1 199 ? -5.928 -7.577 23.404 1.00 87.00 199 VAL A O 1
ATOM 1519 N N . MET A 1 200 ? -4.668 -6.622 24.990 1.00 87.19 200 MET A N 1
ATOM 1520 C CA . MET A 1 200 ? -5.779 -6.537 25.955 1.00 87.19 200 MET A CA 1
ATOM 1521 C C . MET A 1 200 ? -6.976 -5.749 25.409 1.00 87.19 200 MET A C 1
ATOM 1523 O O . MET A 1 200 ? -8.120 -6.101 25.694 1.00 87.19 200 MET A O 1
ATOM 1527 N N . ALA A 1 201 ? -6.722 -4.720 24.593 1.00 85.88 201 ALA A N 1
ATOM 1528 C CA . ALA A 1 201 ? -7.770 -3.919 23.957 1.00 85.88 201 ALA A CA 1
ATOM 1529 C C . ALA A 1 201 ? -8.619 -4.727 22.955 1.00 85.88 201 ALA A C 1
ATOM 1531 O O . ALA A 1 201 ? -9.740 -4.336 22.639 1.00 85.88 201 ALA A O 1
ATOM 1532 N N . LEU A 1 202 ? -8.103 -5.864 22.475 1.00 89.50 202 LEU A N 1
ATOM 1533 C CA . LEU A 1 202 ? -8.729 -6.712 21.461 1.00 89.50 202 LEU A CA 1
ATOM 1534 C C . LEU A 1 202 ? -9.452 -7.927 22.050 1.00 89.50 202 LEU A C 1
ATOM 1536 O O . LEU A 1 202 ? -10.134 -8.633 21.315 1.00 89.50 202 LEU A O 1
ATOM 1540 N N . CYS A 1 203 ? -9.348 -8.184 23.358 1.00 90.88 203 CYS A N 1
ATOM 1541 C CA . CYS A 1 203 ? -9.939 -9.372 23.986 1.00 90.88 203 CYS A CA 1
ATOM 1542 C C . CYS A 1 203 ? -11.453 -9.507 23.758 1.00 90.88 203 CYS A C 1
ATOM 1544 O O . CYS A 1 203 ? -11.967 -10.622 23.771 1.00 90.88 203 CYS A O 1
ATOM 1546 N N . VAL A 1 204 ? -12.161 -8.390 23.564 1.00 89.88 204 VAL A N 1
ATOM 1547 C CA . VAL A 1 204 ? -13.607 -8.379 23.295 1.00 89.88 204 VAL A CA 1
ATOM 1548 C C . VAL A 1 204 ? -13.898 -8.375 21.795 1.00 89.88 204 VAL A C 1
ATOM 1550 O O . VAL A 1 204 ? -14.718 -9.160 21.336 1.00 89.88 204 VAL A O 1
ATOM 1553 N N . THR A 1 205 ? -13.227 -7.512 21.029 1.00 91.12 205 THR A N 1
ATOM 1554 C CA . THR A 1 205 ? -13.553 -7.269 19.614 1.00 91.12 205 THR A CA 1
ATOM 1555 C C . THR A 1 205 ? -12.898 -8.259 18.654 1.00 91.12 205 THR A C 1
ATOM 1557 O O . THR A 1 205 ? -13.472 -8.588 17.621 1.00 91.12 205 THR A O 1
ATOM 1560 N N . ARG A 1 206 ? -11.711 -8.776 18.994 1.00 92.06 206 ARG A N 1
ATOM 1561 C CA . ARG A 1 206 ? -10.952 -9.781 18.230 1.00 92.06 206 ARG A CA 1
ATOM 1562 C C . ARG A 1 206 ? -10.284 -10.809 19.155 1.00 92.06 206 ARG A C 1
ATOM 1564 O O . ARG A 1 206 ? -9.051 -10.904 19.202 1.00 92.06 206 ARG A O 1
ATOM 1571 N N . PRO A 1 207 ? -11.080 -11.612 19.894 1.00 92.88 207 PRO A N 1
ATOM 1572 C CA . PRO A 1 207 ? -10.554 -12.643 20.792 1.00 92.88 207 PRO A CA 1
ATOM 1573 C C . PRO A 1 207 ? -9.724 -13.705 20.057 1.00 92.88 207 PRO A C 1
ATOM 1575 O O . PRO A 1 207 ? -8.832 -14.314 20.649 1.00 92.88 207 PRO A O 1
ATOM 1578 N N . ASP A 1 208 ? -9.987 -13.916 18.767 1.00 92.69 208 ASP A N 1
ATOM 1579 C CA . ASP A 1 208 ? -9.206 -14.776 17.881 1.00 92.69 208 ASP A CA 1
ATOM 1580 C C . ASP A 1 208 ? -7.754 -14.291 17.753 1.00 92.69 208 ASP A C 1
ATOM 1582 O O . ASP A 1 208 ? -6.830 -15.068 18.010 1.00 92.69 208 ASP A O 1
ATOM 1586 N N . LEU A 1 209 ? -7.551 -13.001 17.459 1.00 90.00 209 LEU A N 1
ATOM 1587 C CA . LEU A 1 209 ? -6.218 -12.400 17.374 1.00 90.00 209 LEU A CA 1
ATOM 1588 C C . LEU A 1 209 ? -5.533 -12.387 18.734 1.00 90.00 209 LEU A C 1
ATOM 1590 O O . LEU A 1 209 ? -4.339 -12.668 18.821 1.00 90.00 209 LEU A O 1
ATOM 1594 N N . ALA A 1 210 ? -6.286 -12.107 19.801 1.00 89.25 210 ALA A N 1
ATOM 1595 C CA . ALA A 1 210 ? -5.737 -12.127 21.148 1.00 89.25 210 ALA A CA 1
ATOM 1596 C C . ALA A 1 210 ? -5.209 -13.516 21.529 1.00 89.25 210 ALA A C 1
ATOM 1598 O O . ALA A 1 210 ? -4.089 -13.650 22.026 1.00 89.25 210 ALA A O 1
ATOM 1599 N N . ARG A 1 211 ? -5.974 -14.568 21.221 1.00 90.75 211 ARG A N 1
ATOM 1600 C CA . ARG A 1 211 ? -5.562 -15.955 21.444 1.00 90.75 211 ARG A CA 1
ATOM 1601 C C . ARG A 1 211 ? -4.357 -16.345 20.593 1.00 90.75 211 ARG A C 1
ATOM 1603 O O . ARG A 1 211 ? -3.438 -16.968 21.114 1.00 90.75 211 ARG A O 1
ATOM 1610 N N . GLU A 1 212 ? -4.357 -16.015 19.303 1.00 89.62 212 GLU A N 1
ATOM 1611 C CA . GLU A 1 212 ? -3.216 -16.276 18.414 1.00 89.62 212 GLU A CA 1
ATOM 1612 C C . GLU A 1 212 ? -1.936 -15.642 18.965 1.00 89.62 212 GLU A C 1
ATOM 1614 O O . GLU A 1 212 ? -0.880 -16.274 18.968 1.00 89.62 212 GLU A O 1
ATOM 1619 N N . HIS A 1 213 ? -2.046 -14.421 19.488 1.00 83.19 213 HIS A N 1
ATOM 1620 C CA . HIS A 1 213 ? -0.921 -13.716 20.076 1.00 83.19 213 HIS A CA 1
ATOM 1621 C C . HIS A 1 213 ? -0.399 -14.398 21.342 1.00 83.19 213 HIS A C 1
ATOM 1623 O O . HIS A 1 213 ? 0.801 -14.634 21.457 1.00 83.19 213 HIS A O 1
ATOM 1629 N N . LEU A 1 214 ? -1.296 -14.785 22.255 1.00 84.31 214 LEU A N 1
ATOM 1630 C CA . LEU A 1 214 ? -0.940 -15.498 23.486 1.00 84.31 214 LEU A CA 1
ATOM 1631 C C . LEU A 1 214 ? -0.268 -16.853 23.231 1.00 84.31 214 LEU A C 1
ATOM 1633 O O . LEU A 1 214 ? 0.513 -17.299 24.058 1.00 84.31 214 LEU A O 1
ATOM 1637 N N . LEU A 1 215 ? -0.571 -17.516 22.111 1.00 86.75 215 LEU A N 1
ATOM 1638 C CA . LEU A 1 215 ? 0.054 -18.792 21.744 1.00 86.75 215 LEU A CA 1
ATOM 1639 C C . LEU A 1 215 ? 1.418 -18.638 21.059 1.00 86.75 215 LEU A C 1
ATOM 1641 O O . LEU A 1 215 ? 2.162 -19.613 20.975 1.00 86.75 215 LEU A O 1
ATOM 1645 N N . ARG A 1 216 ? 1.718 -17.456 20.513 1.00 79.56 216 ARG A N 1
ATOM 1646 C CA . ARG A 1 216 ? 3.005 -17.143 19.871 1.00 79.56 216 ARG A CA 1
ATOM 1647 C C . ARG A 1 216 ? 4.031 -16.554 20.834 1.00 79.56 216 ARG A C 1
ATOM 1649 O O . ARG A 1 216 ? 5.221 -16.623 20.534 1.00 79.56 216 ARG A O 1
ATOM 1656 N N . ALA A 1 217 ? 3.551 -15.900 21.888 1.00 64.31 217 ALA A N 1
ATOM 1657 C CA . ALA A 1 217 ? 4.343 -15.262 22.931 1.00 64.31 217 ALA A CA 1
ATOM 1658 C C . ALA A 1 217 ? 4.989 -16.319 23.842 1.00 64.31 217 ALA A C 1
ATOM 1660 O O . ALA A 1 217 ? 6.194 -16.156 24.137 1.00 64.31 217 ALA A O 1
#

Sequence (217 aa):
MSNGHVGANGTVPAPFVVTSRDTATGALFARNAWRAEFGERVAFIDLGGRQRSCTGDRLEFLGRHGAVERPAALTGNIPLSGRVGAGLDPCGALQASIELTPDEQIEIVFMLGDAASRAEAQALVGKYRTADLDTVLHDVRAQWDAVLDTVQVRTPDRAMDILLNDWLLYQALGCRLWARTAYYQASGAYGFRDQLQDVMALCVTRPDLAREHLLRA

InterPro domains:
  IPR008928 Six-hairpin glycosidase superfamily [SSF48208] (117-215)
  IPR010383 Glycosyl hydrolase 94, supersandwich domain [PF06165] (14-130)
  IPR011013 Galactose mutarotase-like domain superfamily [SSF74650] (17-115)
  IPR012341 Six-hairpin glycosidase-like superfamily [G3DSA:1.50.10.10] (157-217)
  IPR033432 Glycosyl hydrolase 94, catalytic domain [PF17167] (144-215)
  IPR037018 Glycoside hydrolase family 65, N-terminal domain [G3DSA:2.70.98.40] (8-147)
  IPR052047 Glycosyl Hydrolase 94 Enzymes [PTHR37469] (15-216)

pLDDT: mean 86.66, std 15.93, range [25.0, 98.5]

Radius of gyration: 21.42 Å; chains: 1; bounding box: 46×37×53 Å